Protein AF-Q9M7W7-F1 (afdb_monomer)

Mean predicted aligned error: 7.83 Å

pLDDT: mean 82.72, std 15.55, range [38.91, 97.94]

Nearest PDB structures (foldseek):
  4h9d-assembly1_A  TM=4.093E-01  e=1.462E-01  Geobacter metallireducens GS-15
  5vgb-assembly1_A  TM=4.487E-01  e=9.705E-01  Neisseria meningitidis
  7enh-assembly1_A  TM=4.502E-01  e=1.746E+00  Staphylococcus aureus
  8jg9-assembly1_D  TM=4.815E-01  e=2.758E+00  Staphylococcus aureus
  7eni-assembly1_A  TM=4.448E-01  e=5.654E+00  Staphylococcus aureus

Organism: Arabidopsis thaliana (NCBI:txid3702)

Secondary structure (DSSP, 8-state):
--GGGT--TGGGSEETTTTEEHHHHHHHH-TTTSS-TTSS-SS-------HHHHHHHHHHHHHS--S-TT---SS-GGGGHHHHHHHSB--TTSS--TTTEEE-TTSBEEETT--TTSTT-EEEEESS-GGGT---SGGGEEEEEHHHHHHHTTS-GGGS-GGGT--S-BHHHHHHHHHHHHHHSS--

Solvent-accessible surface area (backbone atoms only — not comparable to full-atom values): 10945 Å² total; per-residue (Å²): 120,49,71,82,71,75,46,55,77,78,28,64,46,65,36,79,85,46,14,32,31,53,44,58,58,50,60,39,64,40,55,89,85,37,90,60,64,61,40,87,26,95,68,70,74,93,74,82,79,50,77,73,48,51,52,54,47,50,58,55,50,63,74,59,54,76,75,36,91,78,53,69,74,89,46,72,70,72,81,45,44,74,60,47,58,70,70,41,47,57,73,70,90,76,80,64,58,64,90,44,39,31,26,27,62,54,47,22,38,32,34,76,85,43,53,88,87,42,60,30,10,62,38,82,38,50,59,42,23,46,26,53,67,22,39,75,38,76,70,14,45,41,58,34,42,42,63,19,45,64,62,43,58,75,44,54,61,92,76,50,60,58,71,51,45,48,66,43,41,37,58,69,59,50,53,48,54,56,56,56,52,73,74,69,64,91,77,125

Radius of gyration: 18.27 Å; Cα contacts (8 Å, |Δi|>4): 287; chains: 1; bounding box: 53×30×52 Å

Structure (mmCIF, N/CA/C/O backbone):
data_AF-Q9M7W7-F1
#
_entry.id   AF-Q9M7W7-F1
#
loop_
_atom_site.group_PDB
_atom_site.id
_atom_site.type_symbol
_atom_site.label_atom_id
_atom_site.label_alt_id
_atom_site.label_comp_id
_atom_site.label_asym_id
_atom_site.label_entity_id
_atom_site.label_seq_id
_atom_site.pdbx_PDB_ins_code
_atom_site.Cartn_x
_atom_site.Cartn_y
_atom_site.Cartn_z
_atom_site.occupancy
_atom_site.B_iso_or_equiv
_atom_site.auth_seq_id
_atom_site.auth_comp_id
_atom_site.auth_asym_id
_atom_site.auth_atom_id
_atom_site.pdbx_PDB_model_num
ATOM 1 N N . MET A 1 1 ? -24.989 3.115 14.469 1.00 60.44 1 MET A N 1
ATOM 2 C CA . MET A 1 1 ? -23.506 3.148 14.500 1.00 60.44 1 MET A CA 1
ATOM 3 C C . MET A 1 1 ? -22.898 1.840 14.003 1.00 60.44 1 MET A C 1
ATOM 5 O O . MET A 1 1 ? -22.450 1.833 12.877 1.00 60.44 1 MET A O 1
ATOM 9 N N . MET A 1 2 ? -22.901 0.732 14.757 1.00 61.84 2 MET A N 1
ATOM 10 C CA . MET A 1 2 ? -22.450 -0.589 14.255 1.00 61.84 2 MET A CA 1
ATOM 11 C C . MET A 1 2 ? -23.509 -1.313 13.407 1.00 61.84 2 MET A C 1
ATOM 13 O O . MET A 1 2 ? -23.202 -1.871 12.354 1.00 61.84 2 MET A O 1
ATOM 17 N N . GLY A 1 3 ? -24.770 -1.249 13.856 1.00 61.84 3 GLY A N 1
ATOM 18 C CA . GLY A 1 3 ? -25.895 -1.941 13.220 1.00 61.84 3 GLY A CA 1
ATOM 19 C C . GLY A 1 3 ? -26.205 -1.477 11.795 1.00 61.84 3 GLY A C 1
ATOM 20 O O . GLY A 1 3 ? -26.627 -2.293 10.986 1.00 61.84 3 GLY A O 1
ATOM 21 N N . ASP A 1 4 ? -25.918 -0.214 11.460 1.00 69.31 4 ASP A N 1
ATOM 22 C CA . ASP A 1 4 ? -26.159 0.342 10.117 1.00 69.31 4 ASP A CA 1
ATOM 23 C C . ASP A 1 4 ? -25.217 -0.249 9.054 1.00 69.31 4 ASP A C 1
ATOM 25 O O . ASP A 1 4 ? -25.549 -0.261 7.873 1.00 69.31 4 ASP A O 1
ATOM 29 N N . TYR A 1 5 ? -24.064 -0.777 9.481 1.00 70.88 5 TYR A N 1
ATOM 30 C CA . TYR A 1 5 ? -23.077 -1.438 8.622 1.00 70.88 5 TYR A CA 1
ATOM 31 C C . TYR A 1 5 ? -23.100 -2.971 8.769 1.00 70.88 5 TYR A C 1
ATOM 33 O O . TYR A 1 5 ? -22.231 -3.652 8.231 1.00 70.88 5 TYR A O 1
ATOM 41 N N . GLY A 1 6 ? -24.045 -3.530 9.540 1.00 80.81 6 GLY A N 1
ATOM 42 C CA . GLY A 1 6 ? -24.095 -4.970 9.825 1.00 80.81 6 GLY A CA 1
ATOM 43 C C . GLY A 1 6 ? -22.845 -5.508 10.539 1.00 80.81 6 GLY A C 1
ATOM 44 O O . GLY A 1 6 ? -22.507 -6.682 10.383 1.00 80.81 6 GLY A O 1
ATOM 45 N N . ILE A 1 7 ? -22.136 -4.649 11.280 1.00 83.50 7 ILE A N 1
ATOM 46 C CA . ILE A 1 7 ? -20.908 -4.988 12.011 1.00 83.50 7 ILE A CA 1
ATOM 47 C C . ILE A 1 7 ? -21.274 -5.328 13.455 1.00 83.50 7 ILE A C 1
ATOM 49 O O . ILE A 1 7 ? -22.001 -4.572 14.097 1.00 83.50 7 ILE A O 1
ATOM 53 N N . THR A 1 8 ? -20.766 -6.443 13.974 1.00 89.00 8 THR A N 1
ATOM 54 C CA . THR A 1 8 ? -20.951 -6.844 15.380 1.00 89.00 8 THR A CA 1
ATOM 55 C C . THR A 1 8 ? -19.703 -6.557 16.223 1.00 89.00 8 THR A C 1
ATOM 57 O O . THR A 1 8 ? -18.659 -6.166 15.696 1.00 89.00 8 THR A O 1
ATOM 60 N N . GLU A 1 9 ? -19.776 -6.741 17.544 1.00 87.75 9 GLU A N 1
ATOM 61 C CA . GLU A 1 9 ? -18.596 -6.599 18.413 1.00 87.75 9 GLU A CA 1
ATOM 62 C C . GLU A 1 9 ? -17.514 -7.637 18.081 1.00 87.75 9 GLU A C 1
ATOM 64 O O . GLU A 1 9 ? -16.323 -7.324 18.087 1.00 87.75 9 GLU A O 1
ATOM 69 N N . GLU A 1 10 ? -17.914 -8.851 17.694 1.00 88.94 10 GLU A N 1
ATOM 70 C CA . GLU A 1 10 ? -16.997 -9.909 17.264 1.00 88.94 10 GLU A CA 1
ATOM 71 C C . GLU A 1 10 ? -16.214 -9.527 16.000 1.00 88.94 10 GLU A C 1
ATOM 73 O O . GLU A 1 10 ? -15.087 -9.986 15.807 1.00 88.94 10 GLU A O 1
ATOM 78 N N . ASP A 1 11 ? -16.774 -8.672 15.141 1.00 88.94 11 ASP A N 1
ATOM 79 C CA . ASP A 1 11 ? -16.100 -8.199 13.931 1.00 88.94 11 ASP A CA 1
ATOM 80 C C . ASP A 1 11 ? -14.994 -7.170 14.213 1.00 88.94 11 ASP A C 1
ATOM 82 O O . ASP A 1 11 ? -14.133 -6.946 13.353 1.00 88.94 11 ASP A O 1
ATOM 86 N N . LEU A 1 12 ? -15.000 -6.538 15.3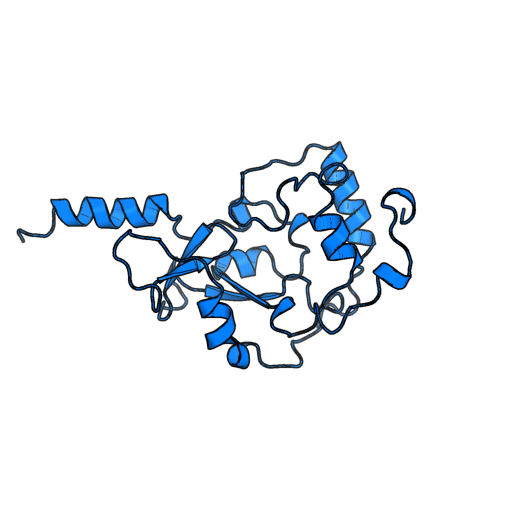93 1.00 88.75 12 LEU A N 1
ATOM 87 C CA . LEU A 1 12 ? -13.955 -5.599 15.813 1.00 88.75 12 LEU A CA 1
ATOM 88 C C . LEU A 1 12 ? -12.725 -6.286 16.411 1.00 88.75 12 LEU A C 1
ATOM 90 O O . LEU A 1 12 ? -11.682 -5.647 16.567 1.00 88.75 12 LEU A O 1
ATOM 94 N N . VAL A 1 13 ? -12.814 -7.578 16.725 1.00 90.31 13 VAL A N 1
ATOM 95 C CA . VAL A 1 13 ? -11.674 -8.345 17.227 1.00 90.31 13 VAL A CA 1
ATOM 96 C C . VAL A 1 13 ? -10.636 -8.500 16.114 1.00 90.31 13 VAL A C 1
ATOM 98 O O . VAL A 1 13 ? -10.960 -8.866 14.982 1.00 90.31 13 VAL A O 1
ATOM 101 N N . ILE A 1 14 ? -9.371 -8.217 16.437 1.00 88.81 14 ILE A N 1
ATOM 102 C CA . ILE A 1 14 ? -8.247 -8.390 15.509 1.00 88.81 14 ILE A CA 1
ATOM 103 C C . ILE A 1 14 ? -8.105 -9.873 15.179 1.00 88.81 14 ILE A C 1
ATOM 105 O O . ILE A 1 14 ? -7.863 -10.697 16.059 1.00 88.81 14 ILE A O 1
ATOM 109 N N . GLU A 1 15 ? -8.220 -10.212 13.899 1.00 89.00 15 GLU A N 1
ATOM 110 C CA . GLU A 1 15 ? -7.992 -11.572 13.435 1.00 89.00 15 GLU A CA 1
ATOM 111 C C . GLU A 1 15 ? -6.492 -11.790 13.229 1.00 89.00 15 GLU A C 1
ATOM 113 O O . GLU A 1 15 ? -5.892 -11.173 12.351 1.00 89.00 15 GLU A O 1
ATOM 118 N N . GLU A 1 16 ? -5.871 -12.677 14.011 1.00 86.19 16 GLU A N 1
ATOM 119 C CA . GLU A 1 16 ? -4.413 -12.889 13.986 1.00 86.19 16 GLU A CA 1
ATOM 120 C C . GLU A 1 16 ? -3.871 -13.224 12.587 1.00 86.19 16 GLU A C 1
ATOM 122 O O . GLU A 1 16 ? -2.806 -12.741 12.199 1.00 86.19 16 GLU A O 1
ATOM 127 N N . ALA A 1 17 ? -4.629 -13.997 11.802 1.00 84.81 17 ALA A N 1
ATOM 128 C CA . ALA A 1 17 ? -4.254 -14.385 10.445 1.00 84.81 17 ALA A CA 1
ATOM 129 C C . ALA A 1 17 ? -4.251 -13.206 9.456 1.00 84.81 17 ALA A C 1
ATOM 131 O O . ALA A 1 17 ? -3.455 -13.194 8.515 1.00 84.81 17 ALA A O 1
ATOM 132 N N . GLN A 1 18 ? -5.118 -12.209 9.653 1.00 83.94 18 GLN A N 1
ATOM 133 C CA . GLN A 1 18 ? -5.210 -11.017 8.800 1.00 83.94 18 GLN A CA 1
ATOM 134 C C . GLN A 1 18 ? -4.363 -9.858 9.340 1.00 83.94 18 GLN A C 1
ATOM 136 O O . GLN A 1 18 ? -3.884 -9.025 8.577 1.00 83.94 18 GLN A O 1
ATOM 141 N N . GLY A 1 19 ? -4.153 -9.823 10.656 1.00 86.50 19 GLY A N 1
ATOM 142 C CA . GLY A 1 19 ? -3.450 -8.763 11.370 1.00 86.50 19 GLY A CA 1
ATOM 143 C C . GLY A 1 19 ? -4.276 -7.500 11.602 1.00 86.50 19 GLY A C 1
ATOM 144 O O . GLY A 1 19 ? -3.720 -6.505 12.066 1.00 86.50 19 GLY A O 1
ATOM 145 N N . TYR A 1 20 ? -5.573 -7.534 11.290 1.00 90.56 20 TYR A N 1
ATOM 146 C CA . TYR A 1 20 ? -6.529 -6.444 11.474 1.00 90.56 20 TYR A CA 1
ATOM 147 C C . TYR A 1 20 ? -7.949 -6.981 11.739 1.00 90.56 20 TYR A C 1
ATOM 149 O O . TYR A 1 20 ? -8.189 -8.177 11.555 1.00 90.56 20 TYR A O 1
ATOM 157 N N . PRO A 1 21 ? -8.895 -6.141 12.202 1.00 90.69 21 PRO A N 1
ATOM 158 C CA . PRO A 1 21 ? -10.267 -6.574 12.471 1.00 90.69 21 PRO A CA 1
ATOM 159 C C . PRO A 1 21 ? -11.043 -6.994 11.216 1.00 90.69 21 PRO A C 1
ATOM 161 O O . PRO A 1 21 ? -10.921 -6.356 10.168 1.00 90.69 21 PRO A O 1
ATOM 164 N N . ARG A 1 22 ? -11.932 -7.988 11.337 1.00 88.25 22 ARG A N 1
ATOM 165 C CA . ARG A 1 22 ? -12.796 -8.474 10.235 1.00 88.25 22 ARG A CA 1
ATOM 166 C C . ARG A 1 22 ? -13.654 -7.371 9.626 1.00 88.25 22 ARG A C 1
ATOM 168 O O . ARG A 1 22 ? -13.868 -7.341 8.411 1.00 88.25 22 ARG A O 1
ATOM 175 N N . ALA A 1 23 ? -14.109 -6.445 10.467 1.00 87.62 23 ALA A N 1
ATOM 176 C CA . ALA A 1 23 ? -14.852 -5.264 10.059 1.00 87.62 23 ALA A CA 1
ATOM 177 C C . ALA A 1 23 ? -14.110 -4.453 8.985 1.00 87.62 23 ALA A C 1
ATOM 179 O O . ALA A 1 23 ? -14.744 -3.986 8.043 1.00 87.62 23 ALA A O 1
ATOM 180 N N . TYR A 1 24 ? -12.776 -4.339 9.068 1.00 86.06 24 TYR A N 1
ATOM 181 C CA . TYR A 1 24 ? -11.983 -3.576 8.100 1.00 86.06 24 TYR A CA 1
ATOM 182 C C . TYR A 1 24 ? -12.135 -4.142 6.682 1.00 86.06 24 TYR A C 1
ATOM 184 O O . TYR A 1 24 ? -12.396 -3.398 5.739 1.00 86.06 24 TYR A O 1
ATOM 192 N N . THR A 1 25 ? -12.076 -5.468 6.520 1.00 79.44 25 THR A N 1
ATOM 193 C CA . THR A 1 25 ? -12.326 -6.106 5.219 1.00 79.44 25 THR A CA 1
ATOM 194 C C . THR A 1 25 ? -13.756 -5.913 4.740 1.00 79.44 25 THR A C 1
ATOM 196 O O . THR A 1 25 ? -13.943 -5.670 3.551 1.00 79.44 25 THR A O 1
ATOM 199 N N . LYS A 1 26 ? -14.757 -6.025 5.625 1.00 80.81 26 LYS A N 1
ATOM 200 C CA . LYS A 1 26 ? -16.167 -5.809 5.255 1.00 80.81 26 LYS A CA 1
ATOM 201 C C . LYS A 1 26 ? -16.368 -4.397 4.705 1.00 80.81 26 LYS A C 1
ATOM 203 O O . LYS A 1 26 ? -16.864 -4.250 3.597 1.00 80.81 26 LYS A O 1
ATOM 208 N N . ILE A 1 27 ? -15.858 -3.390 5.410 1.00 78.62 27 ILE A N 1
ATOM 209 C CA . ILE A 1 27 ? -15.895 -1.978 5.000 1.00 78.62 27 ILE A CA 1
ATOM 210 C C . ILE A 1 27 ? -15.210 -1.768 3.649 1.00 78.62 27 ILE A C 1
ATOM 212 O O . ILE A 1 27 ? -15.731 -1.082 2.778 1.00 78.62 27 ILE A O 1
ATOM 216 N N . CYS A 1 28 ? -14.043 -2.379 3.452 1.00 73.50 28 CYS A N 1
ATOM 217 C CA . CYS A 1 28 ? -13.314 -2.265 2.196 1.00 73.50 28 CYS A CA 1
ATOM 218 C C . CYS A 1 28 ? -13.944 -3.052 1.032 1.00 73.50 28 CYS A C 1
ATOM 220 O O . CYS A 1 28 ? -13.559 -2.818 -0.110 1.00 73.50 28 CYS A O 1
ATOM 222 N N . ARG A 1 29 ? -14.850 -4.004 1.285 1.00 66.12 29 ARG A N 1
ATOM 223 C CA . ARG A 1 29 ? -15.506 -4.822 0.248 1.00 66.12 29 ARG A CA 1
ATOM 224 C C . ARG A 1 29 ? -16.939 -4.395 -0.052 1.00 66.12 29 ARG A C 1
ATOM 226 O O . ARG A 1 29 ? -17.430 -4.751 -1.116 1.00 66.12 29 ARG A O 1
ATOM 233 N N . ASP A 1 30 ? -17.613 -3.702 0.861 1.00 64.94 30 ASP A N 1
ATOM 234 C CA . ASP A 1 30 ? -19.023 -3.358 0.700 1.00 64.94 30 ASP A CA 1
ATOM 235 C C . ASP A 1 30 ? -19.202 -2.102 -0.168 1.00 64.94 30 ASP A C 1
ATOM 237 O O . ASP A 1 30 ? -19.028 -0.957 0.264 1.00 64.94 30 ASP A O 1
ATOM 241 N N . PHE A 1 31 ? -19.507 -2.359 -1.438 1.00 54.12 31 PHE A N 1
ATOM 242 C CA . PHE A 1 31 ? -19.515 -1.398 -2.538 1.00 54.12 31 PHE A CA 1
ATOM 243 C C . PHE A 1 31 ? -20.634 -0.350 -2.458 1.00 54.12 31 PHE A C 1
ATOM 245 O O . PHE A 1 31 ? -20.509 0.718 -3.065 1.00 54.12 31 PHE A O 1
ATOM 252 N N . ASP A 1 32 ? -21.703 -0.635 -1.711 1.00 58.25 32 ASP A N 1
ATOM 253 C CA . ASP A 1 32 ? -22.877 0.238 -1.608 1.00 58.25 32 ASP A CA 1
ATOM 254 C C . ASP A 1 32 ? -22.815 1.174 -0.387 1.00 58.25 32 ASP A C 1
ATOM 256 O O . ASP A 1 32 ? -23.383 2.272 -0.399 1.00 58.25 32 ASP A O 1
ATOM 260 N N . ALA A 1 33 ? -22.077 0.783 0.656 1.00 59.78 33 ALA A N 1
ATOM 261 C CA . ALA A 1 33 ? -21.956 1.553 1.893 1.00 59.78 33 ALA A CA 1
ATOM 262 C C . ALA A 1 33 ? -20.826 2.600 1.852 1.00 59.78 33 ALA A C 1
ATOM 264 O O . ALA A 1 33 ? -20.947 3.651 2.498 1.00 59.78 33 ALA A O 1
ATOM 265 N N . PHE A 1 34 ? -19.765 2.360 1.066 1.00 56.56 34 PHE A N 1
ATOM 266 C CA . PHE A 1 34 ? -18.535 3.157 1.100 1.00 56.56 34 PHE A CA 1
ATOM 267 C C . PHE A 1 34 ? -18.162 3.824 -0.232 1.00 56.56 34 PHE A C 1
ATOM 2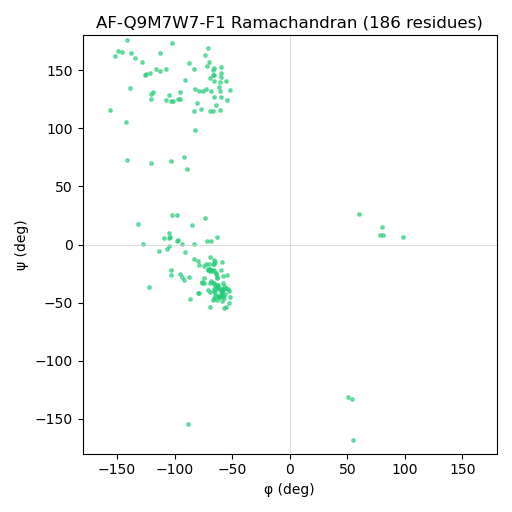69 O O . PHE A 1 34 ? -18.354 3.259 -1.307 1.00 56.56 34 PHE A O 1
ATOM 276 N N . PRO A 1 35 ? -17.538 5.016 -0.173 1.00 54.31 35 PRO A N 1
ATOM 277 C CA . PRO A 1 35 ? -17.087 5.739 -1.365 1.00 54.31 35 PRO A CA 1
ATOM 278 C C . PRO A 1 35 ? -15.951 5.022 -2.117 1.00 54.31 35 PRO A C 1
ATOM 280 O O . PRO A 1 35 ? -15.688 5.306 -3.285 1.00 54.31 35 PRO A O 1
ATOM 283 N N . TYR A 1 36 ? 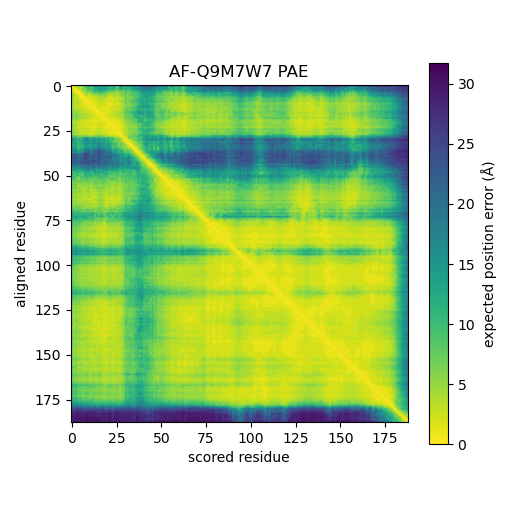-15.282 4.061 -1.475 1.00 51.19 36 TYR A N 1
ATOM 284 C CA . TYR A 1 36 ? -14.178 3.286 -2.044 1.00 51.19 36 TYR A CA 1
ATOM 285 C C . TYR A 1 36 ? -14.696 2.032 -2.749 1.00 51.19 36 TYR A C 1
ATOM 287 O O . TYR A 1 36 ? -14.398 0.905 -2.362 1.00 51.19 36 TYR A O 1
ATOM 295 N N . LYS A 1 37 ? -15.456 2.245 -3.828 1.00 47.06 37 LYS A N 1
ATOM 296 C CA . LYS A 1 37 ? -16.155 1.213 -4.616 1.00 47.06 37 LYS A CA 1
ATOM 297 C C . LYS A 1 37 ? -15.259 0.177 -5.317 1.00 47.06 37 LYS A C 1
ATOM 299 O O . LYS A 1 37 ? -15.756 -0.605 -6.109 1.00 47.06 37 LYS A O 1
ATOM 304 N N . ASN A 1 38 ? -13.951 0.172 -5.077 1.00 46.97 38 ASN A N 1
ATOM 305 C CA . ASN A 1 38 ? -13.001 -0.749 -5.711 1.00 46.97 38 ASN A CA 1
ATOM 306 C C . ASN A 1 38 ? -12.056 -1.422 -4.699 1.00 46.97 38 ASN A C 1
ATOM 308 O O . ASN A 1 38 ? -11.014 -1.945 -5.097 1.00 46.97 38 ASN A O 1
ATOM 312 N N . GLY A 1 39 ? -12.402 -1.403 -3.404 1.00 42.19 39 GLY A N 1
ATOM 313 C CA . GLY A 1 39 ? -11.545 -1.908 -2.328 1.00 42.19 39 GLY A CA 1
ATOM 314 C C . GLY A 1 39 ? -10.149 -1.275 -2.312 1.00 42.19 39 GLY A C 1
ATOM 315 O O . GLY A 1 39 ? -9.923 -0.271 -2.995 1.00 42.19 39 GLY A O 1
ATOM 316 N N . PRO A 1 40 ? -9.189 -1.818 -1.536 1.00 42.81 40 PRO A N 1
ATOM 317 C CA . PRO A 1 40 ? -7.795 -1.504 -1.775 1.00 42.81 40 PRO A CA 1
ATOM 318 C C . PRO A 1 40 ? -7.507 -1.977 -3.204 1.00 42.81 40 PRO A C 1
ATOM 320 O O . PRO A 1 40 ? -7.655 -3.166 -3.499 1.00 42.81 40 PRO A O 1
ATOM 323 N N . PRO A 1 41 ? -7.192 -1.068 -4.121 1.00 41.97 41 PRO A N 1
ATOM 324 C CA . PRO A 1 41 ? -7.287 -1.382 -5.526 1.00 41.97 41 PRO A CA 1
ATOM 325 C C . PRO A 1 41 ? -6.228 -2.392 -5.940 1.00 41.97 41 PRO A C 1
ATOM 327 O O . PRO A 1 41 ? -5.063 -2.273 -5.568 1.00 41.97 41 PRO A O 1
ATOM 330 N N . PHE A 1 42 ? -6.602 -3.295 -6.843 1.00 38.91 42 PHE A N 1
ATOM 331 C CA . PHE A 1 42 ? -5.619 -3.857 -7.768 1.00 38.91 42 PHE A CA 1
ATOM 332 C C . PHE A 1 42 ? -5.146 -2.792 -8.786 1.00 38.91 42 PHE A C 1
ATOM 334 O O . PHE A 1 42 ? -4.037 -2.892 -9.301 1.00 38.91 42 PHE A O 1
ATOM 341 N N . THR A 1 43 ? -5.949 -1.737 -9.006 1.00 40.53 43 THR A N 1
ATOM 342 C CA . THR A 1 43 ? -5.629 -0.493 -9.739 1.00 40.53 43 THR A CA 1
ATOM 343 C C . THR A 1 43 ? -6.553 0.651 -9.274 1.00 40.53 43 THR A C 1
ATOM 345 O O . THR A 1 43 ? -7.770 0.541 -9.423 1.00 40.53 43 THR A O 1
ATOM 348 N N . PHE A 1 44 ? -6.010 1.710 -8.649 1.00 47.34 44 PHE A N 1
ATOM 34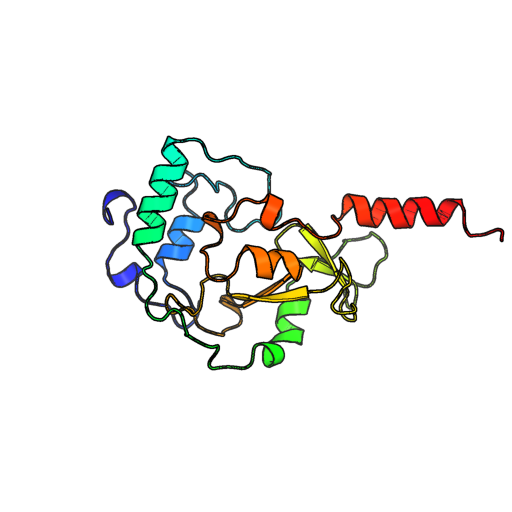9 C CA . PHE A 1 44 ? -6.792 2.796 -8.020 1.00 47.34 44 PHE A CA 1
ATOM 350 C C . PHE A 1 44 ? -7.442 3.695 -9.083 1.00 47.34 44 PHE A C 1
ATOM 352 O O . PHE A 1 44 ? -6.759 4.124 -10.010 1.00 47.34 44 PHE A O 1
ATOM 359 N N . MET A 1 45 ? -8.732 4.029 -8.930 1.00 44.59 45 MET A N 1
ATOM 360 C CA . MET A 1 45 ? -9.399 5.066 -9.733 1.00 44.59 45 MET A CA 1
ATOM 361 C C . MET A 1 45 ? -9.593 6.348 -8.910 1.00 44.59 45 MET A C 1
ATOM 363 O O . MET A 1 45 ? -10.141 6.268 -7.812 1.00 44.59 45 MET A O 1
ATOM 367 N N . PRO A 1 46 ? -9.180 7.524 -9.416 1.00 50.59 46 PRO A N 1
ATOM 368 C CA . PRO A 1 46 ? -9.232 8.782 -8.676 1.00 50.59 46 PRO A CA 1
ATOM 369 C C . PRO A 1 46 ? -10.667 9.144 -8.257 1.00 50.59 46 PRO A C 1
ATOM 371 O O . PRO A 1 46 ? -11.566 9.197 -9.094 1.00 50.59 46 PRO A O 1
ATOM 374 N N . TYR A 1 47 ? -10.874 9.411 -6.962 1.00 57.09 47 TYR A N 1
ATOM 375 C CA . TYR A 1 47 ? -12.184 9.727 -6.379 1.00 57.09 47 TYR A CA 1
ATOM 376 C C . TYR A 1 47 ? -12.090 10.863 -5.351 1.00 57.09 47 TYR A C 1
ATOM 378 O O . TYR A 1 47 ? -11.189 10.865 -4.509 1.00 57.09 47 TYR A O 1
ATOM 386 N N . ILE A 1 48 ? -13.009 11.832 -5.419 1.00 64.06 48 ILE A N 1
ATOM 387 C CA . ILE A 1 48 ? -13.154 12.918 -4.439 1.00 64.06 48 ILE A CA 1
ATOM 388 C C . ILE A 1 48 ? -14.414 12.638 -3.624 1.00 64.06 48 ILE A C 1
ATOM 390 O O . ILE A 1 48 ? -15.493 12.513 -4.197 1.00 64.06 48 ILE A O 1
ATOM 394 N N . LEU A 1 49 ? -14.269 12.581 -2.299 1.00 64.88 49 LEU A N 1
ATOM 395 C CA . LEU A 1 49 ? -15.386 12.362 -1.383 1.00 64.88 49 LEU A CA 1
ATOM 396 C C . LEU A 1 49 ? -16.369 13.537 -1.421 1.00 64.88 49 LEU A C 1
ATOM 398 O O . LEU A 1 49 ? -15.984 14.685 -1.185 1.00 64.88 49 LEU A O 1
ATOM 402 N N . GLN A 1 50 ? -17.647 13.245 -1.639 1.00 73.44 50 GLN A N 1
ATOM 403 C CA . GLN A 1 50 ? -18.729 14.198 -1.413 1.00 73.44 50 GLN A CA 1
ATOM 404 C C . GLN A 1 50 ? -18.983 14.385 0.093 1.00 73.44 50 GLN A C 1
ATOM 406 O O . GLN A 1 50 ? -18.581 13.572 0.927 1.00 73.44 50 GLN A O 1
ATOM 411 N N . GLN A 1 51 ? -19.681 15.460 0.474 1.00 70.88 51 GLN A N 1
ATOM 412 C CA . GLN A 1 51 ? -19.888 15.817 1.885 1.00 70.88 51 GLN A CA 1
ATOM 413 C C . GLN A 1 51 ? -20.538 14.684 2.704 1.00 70.88 51 GLN A C 1
ATOM 415 O O . GLN A 1 51 ? -20.067 14.380 3.801 1.00 70.88 51 GLN A O 1
ATOM 420 N N . ASN A 1 52 ? -21.546 14.003 2.155 1.00 72.44 52 ASN A N 1
ATOM 421 C CA . ASN A 1 52 ? -22.216 12.880 2.824 1.00 72.44 52 ASN A CA 1
ATOM 422 C C . ASN A 1 52 ? -21.289 11.670 3.026 1.00 72.44 52 ASN A C 1
ATOM 424 O O . ASN A 1 52 ? -21.376 10.974 4.032 1.00 72.44 52 ASN A O 1
ATOM 428 N N . GLU A 1 53 ? -20.361 11.442 2.104 1.00 73.12 53 GLU A N 1
ATOM 429 C CA . GLU A 1 53 ? -19.401 10.339 2.182 1.00 73.12 53 GLU A CA 1
ATOM 430 C C . GLU A 1 53 ? -18.290 10.643 3.183 1.00 73.12 53 GLU A C 1
ATOM 432 O O . GLU A 1 53 ? -17.831 9.755 3.896 1.00 73.12 53 GLU A O 1
ATOM 437 N N . SER A 1 54 ? -17.910 11.917 3.310 1.00 73.94 54 SER A N 1
ATOM 438 C CA . SER A 1 54 ? -16.962 12.358 4.334 1.00 73.94 54 SER A CA 1
ATOM 439 C C . SER A 1 54 ? -17.488 12.120 5.756 1.00 73.94 54 SER A C 1
ATOM 441 O O . SER A 1 54 ? -16.705 11.778 6.642 1.00 73.94 54 SER A O 1
ATOM 443 N N . LEU A 1 55 ? -18.804 12.254 5.970 1.00 77.31 55 LEU A N 1
ATOM 444 C CA . LEU A 1 55 ? -19.452 11.942 7.247 1.00 77.31 55 LEU A CA 1
ATOM 445 C C . LEU A 1 55 ? -19.388 10.441 7.537 1.00 77.31 55 LEU A C 1
ATOM 447 O O . LEU A 1 55 ? -18.918 10.064 8.607 1.00 77.31 55 LEU A O 1
ATOM 451 N N . ARG A 1 56 ? -19.727 9.592 6.558 1.00 78.19 56 ARG A N 1
ATOM 452 C CA . ARG A 1 56 ? -19.608 8.129 6.694 1.00 78.19 56 ARG A CA 1
ATOM 453 C C . ARG A 1 56 ? -18.179 7.689 7.001 1.00 78.19 56 ARG A C 1
ATOM 455 O O . ARG A 1 56 ? -17.953 6.905 7.916 1.00 78.19 56 ARG A O 1
ATOM 462 N N . CYS A 1 57 ? -17.186 8.245 6.306 1.00 78.62 57 CYS A N 1
ATOM 463 C CA . CYS A 1 57 ? -15.780 7.955 6.595 1.00 78.62 57 CYS A CA 1
ATOM 464 C C . CYS A 1 57 ? -15.396 8.305 8.043 1.00 78.62 57 CYS A C 1
ATOM 466 O O . CYS A 1 57 ? -14.641 7.562 8.665 1.00 78.62 57 CYS A O 1
ATOM 468 N N . ARG A 1 58 ? -15.923 9.408 8.598 1.00 81.06 58 ARG A N 1
ATOM 469 C CA . ARG A 1 58 ? -15.690 9.790 10.003 1.00 81.06 58 ARG A CA 1
ATOM 470 C C . ARG A 1 58 ? -16.366 8.842 10.988 1.00 81.06 58 ARG A C 1
ATOM 472 O O . ARG A 1 58 ? -15.756 8.512 11.998 1.00 81.06 58 ARG A O 1
ATOM 479 N N . GLU A 1 59 ? -17.591 8.410 10.712 1.00 83.31 59 GLU A N 1
ATOM 480 C CA . GLU A 1 59 ? -18.290 7.423 11.548 1.00 83.31 59 GLU A CA 1
ATOM 481 C C . GLU A 1 59 ? -17.501 6.116 11.624 1.00 83.31 59 GLU A C 1
ATOM 483 O O . GLU A 1 59 ? -17.337 5.542 12.697 1.00 83.31 59 GLU A O 1
ATOM 488 N N . VAL A 1 60 ? -16.938 5.683 10.499 1.00 82.25 60 VAL A N 1
ATOM 489 C CA . VAL A 1 60 ? -16.151 4.450 10.443 1.00 82.25 60 VAL A CA 1
ATOM 490 C C . VAL A 1 60 ? -14.761 4.602 11.045 1.00 82.25 60 VAL A C 1
ATOM 492 O O . VAL A 1 60 ? -14.260 3.671 11.670 1.00 82.25 60 VAL A O 1
ATOM 495 N N . ASP A 1 61 ? -14.151 5.784 10.955 1.00 86.62 61 ASP A N 1
ATOM 496 C CA . ASP A 1 61 ? -12.921 6.086 11.693 1.00 86.62 61 ASP A CA 1
ATOM 497 C C . ASP A 1 61 ? -13.107 5.901 13.211 1.00 86.62 61 ASP A C 1
ATOM 499 O O . ASP A 1 61 ? -12.224 5.363 13.882 1.00 86.62 61 ASP A O 1
ATOM 503 N N . GLN A 1 62 ? -14.281 6.270 13.743 1.00 88.12 62 GLN A N 1
ATOM 504 C CA . GLN A 1 62 ? -14.620 6.105 15.162 1.00 88.12 62 GLN A CA 1
ATOM 505 C C . GLN A 1 62 ? -14.777 4.639 15.587 1.00 88.12 62 GLN A C 1
ATOM 507 O O . GLN A 1 62 ? -14.616 4.340 16.769 1.00 88.12 62 GLN A O 1
ATOM 512 N N . MET A 1 63 ? -15.040 3.719 14.653 1.00 87.38 63 MET A N 1
ATOM 513 C CA . MET A 1 63 ? -15.144 2.285 14.952 1.00 87.38 63 MET A CA 1
ATOM 514 C C . MET A 1 63 ? -13.793 1.654 15.311 1.00 87.38 63 MET A C 1
ATOM 516 O O . MET A 1 63 ? -13.757 0.624 15.978 1.00 87.38 63 MET A O 1
ATOM 520 N N . PHE A 1 64 ? -12.682 2.271 14.895 1.00 88.88 64 PHE A N 1
ATOM 521 C CA . PHE A 1 64 ? -11.326 1.770 15.129 1.00 88.88 64 PHE A CA 1
ATOM 522 C C . PHE A 1 64 ? -10.504 2.791 15.921 1.00 88.88 64 PHE A C 1
ATOM 524 O O . PHE A 1 64 ? -9.604 3.418 15.354 1.00 88.88 64 PHE A O 1
ATOM 531 N N . PRO A 1 65 ? -10.794 3.011 17.212 1.00 89.19 65 PRO A N 1
ATOM 532 C CA . PRO A 1 65 ? -10.115 4.038 17.990 1.00 89.19 65 PRO A CA 1
ATOM 533 C C . PRO A 1 65 ? -8.601 3.798 18.057 1.00 89.19 65 PRO A C 1
ATOM 535 O O . PRO A 1 65 ? -8.111 2.671 17.983 1.00 89.19 65 PRO A O 1
ATOM 538 N N . VAL A 1 66 ? -7.843 4.883 18.217 1.00 92.38 66 VAL A N 1
ATOM 539 C CA . VAL A 1 66 ? -6.408 4.789 18.510 1.00 92.38 66 VAL A CA 1
ATOM 540 C C . VAL A 1 66 ? -6.248 4.246 19.927 1.00 92.38 66 VAL A C 1
ATOM 542 O O . VAL A 1 66 ? -6.643 4.901 20.888 1.00 92.38 66 VAL A O 1
ATOM 545 N N . ILE A 1 67 ? -5.668 3.052 20.037 1.00 91.31 67 ILE A N 1
ATOM 546 C CA . ILE A 1 67 ? -5.462 2.335 21.300 1.00 91.31 67 ILE A CA 1
ATOM 547 C C . ILE A 1 67 ? -4.140 2.776 21.934 1.00 91.31 67 ILE A C 1
ATOM 549 O O . ILE A 1 67 ? -4.091 3.101 23.117 1.00 91.31 67 ILE A O 1
ATOM 553 N N . ASP A 1 68 ? -3.071 2.830 21.135 1.00 91.50 68 ASP A N 1
ATOM 554 C CA . ASP A 1 68 ? -1.756 3.303 21.567 1.00 91.50 68 ASP A CA 1
ATOM 555 C C . ASP A 1 68 ? -1.073 4.105 20.443 1.00 91.50 68 ASP A C 1
ATOM 557 O O . ASP A 1 68 ? -0.538 3.528 19.495 1.00 91.50 68 ASP A O 1
ATOM 561 N N . PRO A 1 69 ? -1.008 5.445 20.531 1.00 88.25 69 PRO A N 1
ATOM 562 C CA . PRO A 1 69 ? -0.374 6.274 19.505 1.00 88.25 69 PRO A CA 1
ATOM 563 C C . PRO A 1 69 ? 1.143 6.058 19.394 1.00 88.25 69 PRO A C 1
ATOM 565 O O . PRO A 1 69 ? 1.758 6.528 18.437 1.00 88.25 69 PRO A O 1
ATOM 568 N N . LYS A 1 70 ? 1.772 5.393 20.369 1.00 88.25 70 LYS A N 1
ATOM 569 C CA . LYS A 1 70 ? 3.206 5.089 20.387 1.00 88.25 70 LYS A CA 1
ATOM 570 C C . LYS A 1 70 ? 3.500 3.628 20.054 1.00 88.25 70 LYS A C 1
ATOM 572 O O . LYS A 1 70 ? 4.673 3.245 20.127 1.00 88.25 70 LYS A O 1
ATOM 577 N N . ALA A 1 71 ? 2.487 2.849 19.667 1.00 88.56 71 ALA A N 1
ATOM 578 C CA . ALA A 1 71 ? 2.645 1.447 19.318 1.00 88.56 71 ALA A CA 1
ATOM 579 C C . ALA A 1 71 ? 3.752 1.275 18.274 1.00 88.56 71 ALA A C 1
ATOM 581 O O . ALA A 1 71 ? 3.815 1.985 17.266 1.00 88.56 71 ALA A O 1
ATOM 582 N N . ARG A 1 72 ? 4.643 0.314 18.520 1.00 83.38 72 ARG A N 1
ATOM 583 C CA . ARG A 1 72 ? 5.737 -0.025 17.608 1.00 83.38 72 ARG A CA 1
ATOM 584 C C . ARG A 1 72 ? 5.559 -1.445 17.084 1.00 83.38 72 ARG A C 1
ATOM 586 O O . ARG A 1 72 ? 5.026 -2.285 17.805 1.00 83.38 72 ARG A O 1
ATOM 593 N N . PRO A 1 73 ? 6.055 -1.740 15.870 1.00 82.38 73 PRO A N 1
ATOM 594 C CA . PRO A 1 73 ? 6.094 -3.104 15.362 1.00 82.38 73 PRO A CA 1
ATOM 595 C C . PRO A 1 73 ? 6.816 -4.029 16.345 1.00 82.38 73 PRO A C 1
ATOM 597 O O . PRO A 1 73 ? 7.967 -3.782 16.710 1.00 82.38 73 PRO A O 1
ATOM 600 N N . THR A 1 74 ? 6.143 -5.096 16.761 1.00 76.56 74 THR A N 1
ATOM 601 C CA . THR A 1 74 ? 6.704 -6.140 17.632 1.00 76.56 74 THR A CA 1
ATOM 602 C C . THR A 1 74 ? 7.665 -7.055 16.872 1.00 76.56 74 THR A C 1
ATOM 604 O O . THR A 1 74 ? 8.631 -7.570 17.430 1.00 76.56 74 THR A O 1
ATOM 607 N N . THR A 1 75 ? 7.442 -7.207 15.567 1.00 86.50 75 THR A N 1
ATOM 608 C CA . THR A 1 75 ? 8.279 -7.977 14.643 1.00 86.50 75 THR A CA 1
ATOM 609 C C . THR A 1 75 ? 8.962 -7.035 13.656 1.00 86.50 75 THR A C 1
ATOM 611 O O . THR A 1 75 ? 8.424 -5.991 13.299 1.00 86.50 75 THR A O 1
ATOM 614 N N . LYS A 1 76 ? 10.165 -7.380 13.182 1.00 91.38 76 LYS A N 1
ATOM 615 C CA . LYS A 1 76 ? 10.856 -6.590 12.152 1.00 91.38 76 LYS A CA 1
ATOM 616 C C . LYS A 1 76 ? 10.237 -6.882 10.776 1.00 91.38 76 LYS A C 1
ATOM 618 O O . LYS A 1 76 ? 10.427 -7.996 10.296 1.00 91.38 76 LYS A O 1
ATOM 623 N N . PRO A 1 77 ? 9.620 -5.909 10.072 1.00 92.62 77 PRO A N 1
ATOM 624 C CA . PRO A 1 77 ? 8.985 -6.156 8.768 1.00 92.62 77 PRO A CA 1
ATOM 625 C C . PRO A 1 77 ? 9.937 -6.723 7.705 1.00 92.62 77 PRO A C 1
ATOM 627 O O . PRO A 1 77 ? 9.521 -7.468 6.824 1.00 92.62 77 PRO A O 1
ATOM 630 N N . LYS A 1 78 ? 11.241 -6.424 7.827 1.00 94.94 78 LYS A N 1
ATOM 631 C CA . LYS A 1 78 ? 12.296 -6.896 6.915 1.00 94.94 78 LYS A CA 1
ATOM 632 C C . LYS A 1 78 ? 12.334 -8.416 6.734 1.00 94.94 78 LYS A C 1
ATOM 634 O O . LYS A 1 78 ? 12.773 -8.858 5.678 1.00 94.94 78 LYS A O 1
ATOM 639 N N . ILE A 1 79 ? 11.872 -9.206 7.708 1.00 95.56 79 ILE A N 1
ATOM 640 C CA . ILE A 1 79 ? 11.836 -10.672 7.569 1.00 95.56 79 ILE A CA 1
ATOM 641 C C . ILE A 1 79 ? 10.894 -11.127 6.444 1.00 95.56 79 ILE A C 1
ATOM 643 O O . ILE A 1 79 ? 11.094 -12.192 5.872 1.00 95.56 79 ILE A O 1
ATOM 647 N N . PHE A 1 80 ? 9.903 -10.303 6.093 1.00 95.50 80 PHE A N 1
ATOM 648 C CA . PHE A 1 80 ? 8.916 -10.591 5.054 1.00 95.50 80 PHE A CA 1
ATOM 649 C C . PHE A 1 80 ? 9.265 -9.967 3.697 1.00 95.50 80 PHE A C 1
ATOM 651 O O . PHE A 1 80 ? 8.479 -10.081 2.763 1.00 95.50 80 PHE A O 1
ATOM 658 N N . LEU A 1 81 ? 10.429 -9.318 3.555 1.00 96.50 81 LEU A N 1
ATOM 659 C CA . LEU A 1 81 ? 10.795 -8.566 2.348 1.00 96.50 81 LEU A CA 1
ATOM 660 C C . LEU A 1 81 ? 10.661 -9.395 1.065 1.00 96.50 81 LEU A C 1
ATOM 662 O O . LEU A 1 81 ? 10.025 -8.954 0.114 1.00 96.50 81 LEU A O 1
ATOM 666 N N . SER A 1 82 ? 11.237 -10.598 1.038 1.00 96.31 82 SER A N 1
ATOM 667 C CA . SER A 1 82 ? 11.226 -11.447 -0.159 1.00 96.31 82 SER A CA 1
ATOM 668 C C . SER A 1 82 ? 9.812 -11.865 -0.570 1.00 96.31 82 SER A C 1
ATOM 670 O O . SER A 1 82 ? 9.518 -11.936 -1.763 1.00 96.31 82 SER A O 1
ATOM 672 N N . LEU A 1 83 ? 8.937 -12.116 0.407 1.00 95.88 83 LEU A N 1
ATOM 673 C CA . LEU A 1 83 ? 7.534 -12.454 0.190 1.00 95.88 83 LEU A CA 1
ATOM 674 C C . LEU A 1 83 ? 6.758 -11.242 -0.336 1.00 95.88 83 LEU A C 1
ATOM 676 O O . LEU A 1 83 ? 6.147 -11.324 -1.398 1.00 95.88 83 LEU A O 1
ATOM 680 N N . LEU A 1 84 ? 6.834 -10.114 0.375 1.00 95.94 84 LEU A N 1
ATOM 681 C CA . LEU A 1 84 ? 6.097 -8.891 0.049 1.00 95.94 84 LEU A CA 1
ATOM 682 C C . LEU A 1 84 ? 6.521 -8.317 -1.305 1.00 95.94 84 LEU A C 1
ATOM 684 O O . LEU A 1 84 ? 5.677 -7.883 -2.081 1.00 95.94 84 LEU A O 1
ATOM 688 N N . TRP A 1 85 ? 7.815 -8.372 -1.633 1.00 97.25 85 TRP A N 1
ATOM 689 C CA . TRP A 1 85 ? 8.307 -7.946 -2.941 1.00 97.25 85 TRP A CA 1
ATOM 690 C C . TRP A 1 85 ? 7.703 -8.785 -4.068 1.00 97.25 85 TRP A C 1
ATOM 692 O O . TRP A 1 85 ? 7.214 -8.238 -5.050 1.00 97.25 85 TRP A O 1
ATOM 702 N N . LYS A 1 86 ? 7.660 -10.114 -3.910 1.00 95.31 86 LYS A N 1
ATOM 703 C CA . LYS A 1 86 ? 7.073 -11.023 -4.908 1.00 95.31 86 LYS A CA 1
ATOM 704 C C . LYS A 1 86 ? 5.569 -10.821 -5.110 1.00 95.31 86 LYS A C 1
ATOM 706 O O . LYS A 1 86 ? 5.086 -11.144 -6.193 1.00 95.31 86 LYS A O 1
ATOM 711 N N . GLN A 1 87 ? 4.861 -10.301 -4.108 1.00 92.94 87 GLN A N 1
ATOM 712 C CA . GLN A 1 87 ? 3.426 -10.006 -4.175 1.00 92.94 87 GLN A CA 1
ATOM 713 C C . GLN A 1 87 ? 3.098 -8.702 -4.914 1.00 92.94 87 GLN A C 1
ATOM 715 O O . GLN A 1 87 ? 1.956 -8.524 -5.326 1.00 92.94 87 GLN A O 1
ATOM 720 N N . LEU A 1 88 ? 4.067 -7.798 -5.096 1.00 94.38 88 LEU A N 1
ATOM 721 C CA . LEU A 1 88 ? 3.847 -6.570 -5.861 1.00 94.38 88 LEU A CA 1
ATOM 722 C C . LEU A 1 88 ? 3.603 -6.869 -7.344 1.00 94.38 88 LEU A C 1
ATOM 724 O O . LEU A 1 88 ? 4.184 -7.803 -7.904 1.00 94.38 88 LEU A O 1
ATOM 728 N N . ASN A 1 89 ? 2.822 -6.012 -7.997 1.00 91.94 89 ASN A N 1
ATOM 729 C CA . ASN A 1 89 ? 2.575 -6.099 -9.431 1.00 91.94 89 ASN A CA 1
ATOM 730 C C . ASN A 1 89 ? 3.866 -5.826 -10.225 1.00 91.94 89 ASN A C 1
ATOM 732 O O . ASN A 1 89 ? 4.755 -5.105 -9.772 1.00 91.94 89 ASN A O 1
ATOM 736 N N . HIS A 1 90 ? 3.984 -6.396 -11.422 1.00 92.12 90 HIS A N 1
ATOM 737 C CA . HIS A 1 90 ? 5.090 -6.124 -12.346 1.00 92.12 90 HIS A CA 1
ATOM 738 C C . HIS A 1 90 ? 4.587 -5.384 -13.589 1.00 92.12 90 HIS A C 1
ATOM 740 O O . HIS A 1 90 ? 3.394 -5.376 -13.884 1.00 92.12 90 HIS A O 1
ATOM 746 N N . LEU A 1 91 ? 5.502 -4.796 -14.360 1.00 87.81 91 LEU A N 1
ATOM 747 C CA . LEU A 1 91 ? 5.201 -4.028 -15.580 1.00 87.81 91 LEU A CA 1
ATOM 748 C C . LEU A 1 91 ? 4.791 -4.904 -16.789 1.00 87.81 91 LEU A C 1
ATOM 750 O O . LEU A 1 91 ? 4.924 -4.490 -17.938 1.00 87.81 91 LEU A O 1
ATOM 754 N N . GLY A 1 92 ? 4.303 -6.127 -16.554 1.00 84.06 92 GLY A N 1
ATOM 755 C CA . GLY A 1 92 ? 3.925 -7.064 -17.617 1.00 84.06 92 GLY A CA 1
ATOM 756 C C . GLY A 1 92 ? 5.053 -7.316 -18.625 1.00 84.06 92 GLY A C 1
ATOM 757 O O . GLY A 1 92 ? 6.200 -7.535 -18.245 1.00 84.06 92 GLY A O 1
ATOM 758 N N . ASN A 1 93 ? 4.715 -7.245 -19.914 1.00 81.25 93 ASN A N 1
ATOM 759 C CA . ASN A 1 93 ? 5.624 -7.501 -21.037 1.00 81.25 93 ASN A CA 1
ATOM 760 C C . ASN A 1 93 ? 6.470 -6.280 -21.449 1.00 81.25 93 ASN A C 1
ATOM 762 O O . ASN A 1 93 ? 7.031 -6.269 -22.540 1.00 81.25 93 ASN A O 1
ATOM 766 N N . ALA A 1 94 ? 6.581 -5.247 -20.608 1.00 84.38 94 ALA A N 1
ATOM 767 C CA . ALA A 1 94 ? 7.343 -4.034 -20.925 1.00 84.38 94 ALA A CA 1
ATOM 768 C C . ALA A 1 94 ? 8.879 -4.224 -20.927 1.00 84.38 94 ALA A C 1
ATOM 770 O O . ALA A 1 94 ? 9.609 -3.256 -21.109 1.00 84.38 94 ALA A O 1
ATOM 771 N N . GLY A 1 95 ? 9.380 -5.447 -20.714 1.00 83.06 95 GLY A N 1
ATOM 772 C CA . GLY A 1 95 ? 10.808 -5.780 -20.812 1.00 83.06 95 GLY A CA 1
ATOM 773 C C . GLY A 1 95 ? 11.655 -5.434 -19.582 1.00 83.06 95 GLY A C 1
ATOM 774 O O . GLY A 1 95 ? 12.875 -5.557 -19.638 1.00 83.06 95 GLY A O 1
ATOM 775 N N . PHE A 1 96 ? 11.035 -5.023 -18.472 1.00 89.75 96 PHE A N 1
ATOM 776 C CA . PHE A 1 96 ? 11.730 -4.755 -17.209 1.00 89.75 96 PHE A CA 1
ATOM 777 C C . PHE A 1 96 ? 11.780 -6.001 -16.323 1.00 89.75 96 PHE A C 1
ATOM 779 O O . PHE A 1 96 ? 10.797 -6.735 -16.232 1.00 89.75 96 PHE A O 1
ATOM 786 N N . ASP A 1 97 ? 12.906 -6.211 -15.635 1.00 92.38 97 ASP A N 1
ATOM 787 C CA . ASP A 1 97 ? 13.086 -7.348 -14.729 1.00 92.38 97 ASP A CA 1
ATOM 788 C C . ASP A 1 97 ? 12.149 -7.240 -13.503 1.00 92.38 97 ASP A C 1
ATOM 790 O O . ASP A 1 97 ? 12.330 -6.344 -12.664 1.00 92.38 97 ASP A O 1
ATOM 794 N N . PRO A 1 98 ? 11.175 -8.160 -13.340 1.00 92.62 98 PRO A N 1
ATOM 795 C CA . PRO A 1 98 ? 10.262 -8.157 -12.203 1.00 92.62 98 PRO A CA 1
ATOM 796 C C . PRO A 1 98 ? 10.952 -8.515 -10.880 1.00 92.62 98 PRO A C 1
ATOM 798 O O . PRO A 1 98 ? 10.345 -8.37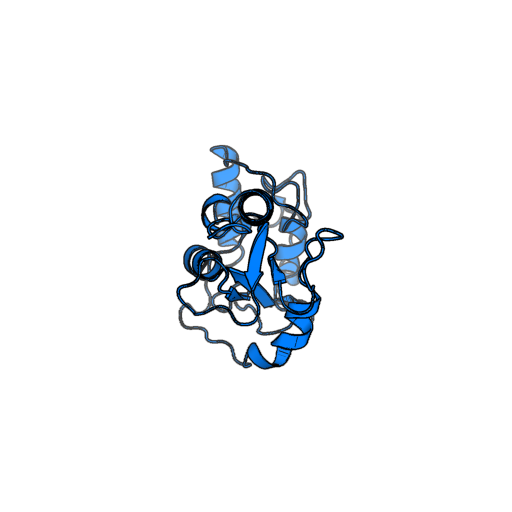8 -9.819 1.00 92.62 98 PRO A O 1
ATOM 801 N N . ALA A 1 99 ? 12.194 -8.999 -10.873 1.00 94.56 99 ALA A N 1
ATOM 802 C CA . ALA A 1 99 ? 12.962 -9.141 -9.638 1.00 94.56 99 ALA A CA 1
ATOM 803 C C . ALA A 1 99 ? 13.387 -7.780 -9.071 1.00 94.56 99 ALA A C 1
ATOM 805 O O . ALA A 1 99 ? 13.611 -7.672 -7.866 1.00 94.56 99 ALA A O 1
ATOM 806 N N . VAL A 1 100 ? 13.438 -6.738 -9.903 1.00 95.38 100 VAL A N 1
ATOM 807 C CA . VAL A 1 100 ? 14.125 -5.487 -9.579 1.00 95.38 100 VAL A CA 1
ATOM 808 C C . VAL A 1 100 ? 13.206 -4.266 -9.650 1.00 95.38 100 VAL A C 1
ATOM 810 O O . VAL A 1 100 ? 13.331 -3.369 -8.815 1.00 95.38 100 VAL A O 1
ATOM 813 N N . ILE A 1 101 ? 12.266 -4.226 -10.596 1.00 96.31 101 ILE A N 1
ATOM 814 C CA . ILE A 1 101 ? 11.297 -3.132 -10.751 1.00 96.31 101 ILE A CA 1
ATOM 815 C C . ILE A 1 101 ? 9.887 -3.691 -10.625 1.00 96.31 101 ILE A C 1
ATOM 817 O O . ILE A 1 101 ? 9.520 -4.658 -11.293 1.00 96.31 101 ILE A O 1
ATOM 821 N N . ARG A 1 102 ? 9.087 -3.061 -9.767 1.00 96.94 102 ARG A N 1
ATOM 822 C CA . ARG A 1 102 ? 7.706 -3.458 -9.485 1.00 96.94 102 ARG A CA 1
ATOM 823 C C . ARG A 1 102 ? 6.801 -2.249 -9.312 1.00 96.94 102 ARG A C 1
ATOM 825 O O . ARG A 1 102 ? 7.251 -1.110 -9.372 1.00 96.94 102 ARG A O 1
ATOM 832 N N . ILE A 1 103 ? 5.516 -2.510 -9.134 1.00 95.31 103 ILE A N 1
ATOM 833 C CA . ILE A 1 103 ? 4.467 -1.515 -8.968 1.00 95.31 103 ILE A CA 1
ATOM 834 C C . ILE A 1 103 ? 3.821 -1.762 -7.606 1.00 95.31 103 ILE A C 1
ATOM 836 O O . ILE A 1 103 ? 3.391 -2.883 -7.310 1.00 95.31 103 ILE A O 1
ATOM 840 N N . ASP A 1 104 ? 3.780 -0.728 -6.773 1.00 94.75 104 ASP A N 1
ATOM 841 C CA . ASP A 1 104 ? 3.080 -0.787 -5.494 1.00 94.75 104 ASP A CA 1
ATOM 842 C C . ASP A 1 104 ? 1.544 -0.803 -5.680 1.00 94.75 104 ASP A C 1
ATOM 844 O O . ASP A 1 104 ? 1.047 -0.553 -6.784 1.00 94.75 104 ASP A O 1
ATOM 848 N N . PRO A 1 105 ? 0.751 -1.084 -4.628 1.00 90.25 105 PRO A N 1
ATOM 849 C CA . PRO A 1 105 ? -0.714 -1.103 -4.727 1.00 90.25 105 PRO A CA 1
ATOM 850 C C . PRO A 1 105 ? -1.358 0.220 -5.183 1.00 90.25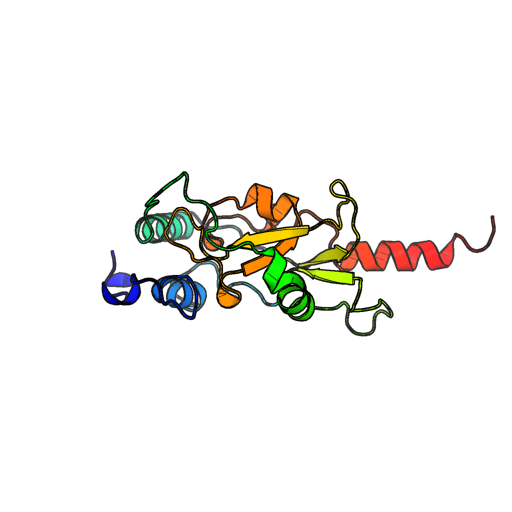 105 PRO A C 1
ATOM 852 O O . PRO A 1 105 ? -2.525 0.242 -5.565 1.00 90.25 105 PRO A O 1
ATOM 855 N N . TYR A 1 106 ? -0.616 1.329 -5.155 1.00 89.00 106 TYR A N 1
ATOM 856 C CA . TYR A 1 106 ? -1.086 2.655 -5.554 1.00 89.00 106 TYR A CA 1
ATOM 857 C C . TYR A 1 106 ? -0.690 3.037 -6.978 1.00 89.00 106 TYR A C 1
ATOM 859 O O . TYR A 1 106 ? -0.992 4.141 -7.432 1.00 89.00 106 TYR A O 1
ATOM 867 N N . GLY A 1 107 ? -0.037 2.133 -7.708 1.00 90.06 107 GLY A N 1
ATOM 868 C CA . GLY A 1 107 ? 0.406 2.389 -9.072 1.00 90.06 107 GLY A CA 1
ATOM 869 C C . GLY A 1 107 ? 1.697 3.206 -9.155 1.00 90.06 107 GLY A C 1
ATOM 870 O O . GLY A 1 107 ? 2.003 3.726 -10.232 1.00 90.06 107 GLY A O 1
ATOM 871 N N . ASN A 1 108 ? 2.448 3.336 -8.057 1.00 94.44 108 ASN A N 1
ATOM 872 C CA . ASN A 1 108 ? 3.796 3.894 -8.085 1.00 94.44 108 ASN A CA 1
ATOM 873 C C . ASN A 1 108 ? 4.788 2.807 -8.502 1.00 94.44 108 ASN A C 1
ATOM 875 O O . ASN A 1 108 ? 4.787 1.700 -7.959 1.00 94.44 108 ASN A O 1
ATOM 879 N N . VAL A 1 109 ? 5.683 3.136 -9.426 1.00 95.94 109 VAL A N 1
ATOM 880 C CA . VAL A 1 109 ? 6.813 2.275 -9.769 1.00 95.94 109 VAL A CA 1
ATOM 881 C C . VAL A 1 109 ? 7.860 2.362 -8.660 1.00 95.94 109 VAL A C 1
ATOM 883 O O . VAL A 1 109 ? 8.237 3.451 -8.227 1.00 95.94 109 VAL A O 1
ATOM 886 N N . VAL A 1 110 ? 8.341 1.206 -8.211 1.00 97.69 110 VAL A N 1
ATOM 887 C CA . VAL A 1 110 ? 9.356 1.061 -7.166 1.00 97.69 110 VAL A CA 1
ATOM 888 C C . VAL A 1 110 ? 10.527 0.220 -7.663 1.00 97.69 110 VAL A C 1
ATOM 890 O O . VAL A 1 110 ? 10.359 -0.718 -8.445 1.00 97.69 110 VAL A O 1
ATOM 893 N N . TYR A 1 111 ? 11.727 0.550 -7.192 1.00 97.44 111 TYR A N 1
ATOM 894 C CA . TYR A 1 111 ? 12.972 -0.134 -7.547 1.00 97.44 111 TYR A CA 1
ATOM 895 C C . TYR A 1 111 ? 13.609 -0.753 -6.299 1.00 97.44 111 TYR A C 1
ATOM 897 O O . TYR A 1 111 ? 13.742 -0.098 -5.264 1.00 97.44 111 TYR A O 1
ATOM 905 N N . PHE A 1 112 ? 13.996 -2.027 -6.383 1.00 97.50 112 PHE A N 1
ATOM 906 C CA . PHE A 1 112 ? 14.427 -2.816 -5.226 1.00 97.50 112 PHE A CA 1
ATOM 907 C C . PHE A 1 112 ? 15.626 -2.191 -4.501 1.00 97.50 112 PHE A C 1
ATOM 909 O O . PHE A 1 112 ? 15.637 -2.132 -3.273 1.00 97.50 112 PHE A O 1
ATOM 916 N N . HIS A 1 113 ? 16.590 -1.662 -5.259 1.00 97.06 113 HIS A N 1
ATOM 917 C CA . HIS A 1 113 ? 17.814 -1.041 -4.743 1.00 97.06 113 HIS A CA 1
ATOM 918 C C . HIS A 1 113 ? 17.777 0.495 -4.775 1.00 97.06 113 HIS A C 1
ATOM 920 O O . HIS A 1 113 ? 18.820 1.131 -4.885 1.00 97.06 113 HIS A O 1
ATOM 926 N N . ALA A 1 114 ? 16.591 1.105 -4.747 1.00 96.69 114 ALA A N 1
ATOM 927 C CA . ALA A 1 114 ? 16.469 2.556 -4.802 1.00 96.69 114 ALA A CA 1
ATOM 928 C C . ALA A 1 114 ? 17.142 3.244 -3.610 1.00 96.69 114 ALA A C 1
ATOM 930 O O . ALA A 1 114 ? 16.930 2.863 -2.456 1.00 96.69 114 ALA A O 1
ATOM 931 N N . ASP A 1 115 ? 17.882 4.316 -3.895 1.00 95.88 115 ASP A N 1
ATOM 932 C CA . ASP A 1 115 ? 18.345 5.251 -2.873 1.00 95.88 115 ASP A CA 1
ATOM 933 C C . ASP A 1 115 ? 17.159 5.864 -2.134 1.00 95.88 115 ASP A C 1
ATOM 935 O O . ASP A 1 115 ? 16.143 6.182 -2.744 1.00 95.88 115 ASP A O 1
ATOM 939 N N . SER A 1 116 ? 17.291 6.106 -0.831 1.00 91.88 116 SER A N 1
ATOM 940 C CA . SER A 1 116 ? 16.181 6.544 0.033 1.00 91.88 116 SER A CA 1
ATOM 941 C C . SER A 1 116 ? 15.512 7.864 -0.377 1.00 91.88 116 SER A C 1
ATOM 943 O O . SER A 1 116 ? 14.366 8.099 -0.003 1.00 91.88 116 SER A O 1
ATOM 945 N N . ALA A 1 117 ? 16.205 8.714 -1.139 1.00 91.69 117 ALA A N 1
ATOM 946 C CA . ALA A 1 117 ? 15.675 9.969 -1.675 1.00 91.69 117 ALA A CA 1
ATOM 947 C C . ALA A 1 117 ? 15.039 9.824 -3.073 1.00 91.69 117 ALA A C 1
ATOM 949 O O . ALA A 1 117 ? 14.465 10.781 -3.590 1.00 91.69 117 ALA A O 1
ATOM 950 N N . SER A 1 118 ? 15.146 8.650 -3.698 1.00 95.62 118 SER A N 1
ATOM 951 C CA . SER A 1 118 ? 14.640 8.388 -5.043 1.00 95.62 118 SER A CA 1
ATOM 95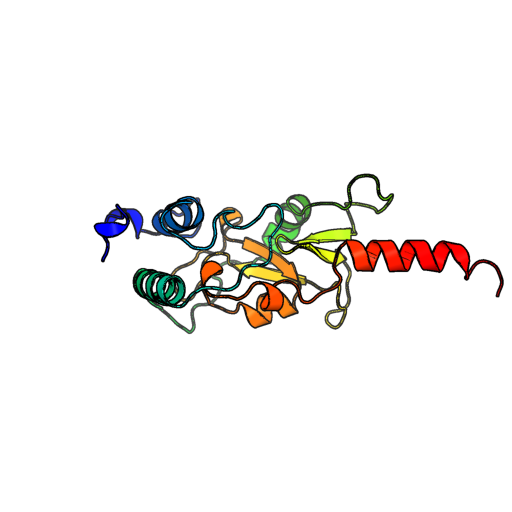2 C C . SER A 1 118 ? 13.109 8.439 -5.086 1.00 95.62 118 SER A C 1
ATOM 954 O O . SER A 1 118 ? 12.445 7.969 -4.155 1.00 95.62 118 SER A O 1
ATOM 956 N N . PRO A 1 119 ? 12.505 8.911 -6.190 1.00 95.25 119 PRO A N 1
ATOM 957 C CA . PRO A 1 119 ? 11.065 8.779 -6.390 1.00 95.25 119 PRO A CA 1
ATOM 958 C C . PRO A 1 119 ? 10.615 7.311 -6.537 1.00 95.25 119 PRO A C 1
ATOM 960 O O . PRO A 1 119 ? 9.428 7.035 -6.377 1.00 95.25 119 PRO A O 1
ATOM 963 N N . LEU A 1 120 ? 11.548 6.376 -6.783 1.00 96.88 120 LEU A N 1
ATOM 964 C CA . LEU A 1 120 ? 11.315 4.925 -6.844 1.00 96.88 120 LEU A CA 1
ATOM 965 C C . LEU A 1 120 ? 11.578 4.206 -5.507 1.00 96.88 120 LEU A C 1
ATOM 967 O O . LEU A 1 120 ? 11.478 2.977 -5.440 1.00 96.88 120 LEU A O 1
ATOM 971 N N . ALA A 1 121 ? 11.966 4.936 -4.455 1.00 97.94 121 ALA A N 1
ATOM 972 C CA . ALA A 1 121 ? 12.177 4.341 -3.143 1.00 97.94 121 ALA A CA 1
ATOM 973 C C . ALA A 1 121 ? 10.866 3.950 -2.470 1.00 97.94 121 ALA A C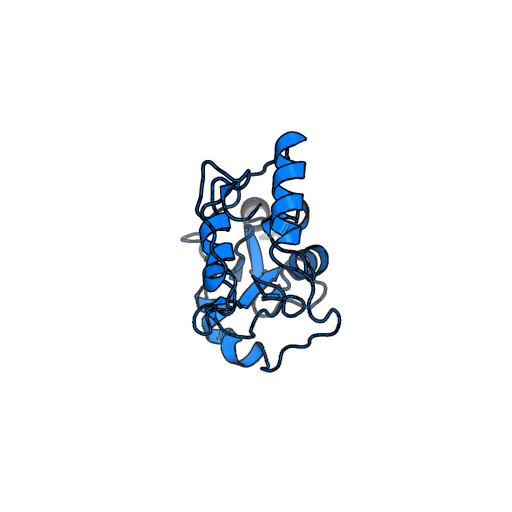 1
ATOM 975 O O . ALA A 1 121 ? 9.795 4.515 -2.702 1.00 97.94 121 ALA A O 1
ATOM 976 N N . TRP A 1 122 ? 10.974 2.967 -1.591 1.00 97.94 122 TRP A N 1
ATOM 977 C CA . TRP A 1 122 ? 9.837 2.321 -0.967 1.00 97.94 122 TRP A CA 1
ATOM 978 C C . TRP A 1 122 ? 10.090 2.083 0.520 1.00 97.94 122 TRP A C 1
ATOM 980 O O . TRP A 1 122 ? 11.210 2.184 1.022 1.00 97.94 122 TRP A O 1
ATOM 990 N N . SER A 1 123 ? 9.016 1.800 1.248 1.00 96.81 123 SER A N 1
ATOM 991 C CA . SER A 1 123 ? 9.038 1.475 2.668 1.00 96.81 123 SER A CA 1
ATOM 992 C C . SER A 1 123 ? 7.959 0.446 2.998 1.00 96.81 123 SER A C 1
ATOM 994 O O . SER A 1 123 ? 7.056 0.195 2.199 1.00 96.81 123 SER A O 1
ATOM 996 N N . PHE A 1 124 ? 8.060 -0.145 4.187 1.00 96.00 124 PHE A N 1
ATOM 997 C CA . PHE A 1 124 ? 7.001 -0.993 4.721 1.00 96.00 124 PHE A CA 1
ATOM 998 C C . PHE A 1 124 ? 5.888 -0.121 5.297 1.00 96.00 124 PHE A C 1
ATOM 1000 O O . PHE A 1 124 ? 6.146 0.797 6.083 1.00 96.00 124 PHE A O 1
ATOM 1007 N N . ASP A 1 125 ? 4.658 -0.444 4.931 1.00 94.50 125 ASP A N 1
ATOM 1008 C CA . ASP A 1 125 ? 3.451 0.148 5.487 1.00 94.50 125 ASP A CA 1
ATOM 1009 C C . ASP A 1 125 ? 2.538 -0.951 6.027 1.00 94.50 125 ASP A C 1
ATOM 1011 O O . ASP A 1 125 ? 2.493 -2.061 5.488 1.00 94.50 125 ASP A O 1
ATOM 1015 N N . HIS A 1 126 ? 1.826 -0.624 7.102 1.00 92.56 126 HIS A N 1
ATOM 1016 C CA . HIS A 1 126 ? 0.793 -1.479 7.666 1.00 92.56 126 HIS A CA 1
ATOM 1017 C C . HIS A 1 126 ? -0.558 -1.058 7.111 1.00 92.56 126 HIS A C 1
ATOM 1019 O O . HIS A 1 126 ? -0.934 0.106 7.255 1.00 92.56 126 HIS A O 1
ATOM 1025 N N . TRP A 1 127 ? -1.301 -1.991 6.519 1.00 88.94 127 TRP A N 1
ATOM 1026 C CA . TRP A 1 127 ? -2.634 -1.723 5.977 1.00 88.94 127 TRP A CA 1
ATOM 1027 C C . TRP A 1 127 ? -3.538 -1.124 7.054 1.00 88.94 127 TRP A C 1
ATOM 1029 O O . TRP A 1 127 ? -4.044 -0.008 6.913 1.00 88.94 127 TRP A O 1
ATOM 1039 N N . PHE A 1 128 ? -3.621 -1.831 8.177 1.00 91.44 128 PHE A N 1
ATOM 1040 C CA . PHE A 1 128 ? -4.229 -1.390 9.415 1.00 91.44 128 PHE A CA 1
ATOM 1041 C C . PHE A 1 128 ? -3.139 -0.953 10.413 1.00 91.44 128 PHE A C 1
ATOM 1043 O O . PHE A 1 128 ? -2.238 -1.743 10.726 1.00 91.44 128 PHE A O 1
ATOM 1050 N N . PRO A 1 129 ? -3.186 0.289 10.923 1.00 92.94 129 PRO A N 1
ATOM 1051 C CA . PRO A 1 129 ? -2.135 0.858 11.764 1.00 92.94 129 PRO A CA 1
ATOM 1052 C C . PRO A 1 129 ? -1.882 0.091 13.064 1.00 92.94 129 PRO A C 1
ATOM 1054 O O . PRO A 1 129 ? -2.819 -0.258 13.784 1.00 92.94 129 PRO A O 1
ATOM 1057 N N . CYS A 1 130 ? -0.609 -0.051 13.448 1.00 93.19 130 CYS A N 1
ATOM 1058 C CA . CYS A 1 130 ? -0.240 -0.614 14.752 1.00 93.19 130 CYS A CA 1
ATOM 1059 C C . CYS A 1 130 ? -0.844 0.162 15.926 1.00 93.19 130 CYS A C 1
ATOM 1061 O O . CYS A 1 130 ? -1.214 -0.441 16.928 1.00 93.19 130 CYS A O 1
ATOM 1063 N N . SER A 1 131 ? -1.006 1.481 15.793 1.00 93.12 131 SER A N 1
ATOM 1064 C CA . SER A 1 131 ? -1.588 2.321 16.846 1.00 93.12 131 SER A CA 1
ATOM 1065 C C . SER A 1 131 ? -3.057 2.026 17.150 1.00 93.12 131 SER A C 1
ATOM 1067 O O . SER A 1 131 ? -3.565 2.407 18.203 1.00 93.12 131 SER A O 1
ATOM 1069 N N . ARG A 1 132 ? -3.735 1.320 16.243 1.00 92.50 132 ARG A N 1
ATOM 1070 C CA . ARG A 1 132 ? -5.116 0.846 16.380 1.00 92.50 132 ARG A CA 1
ATOM 1071 C C . ARG A 1 132 ? -5.181 -0.661 16.659 1.00 92.50 132 ARG A C 1
ATOM 1073 O O . ARG A 1 132 ? -6.254 -1.244 16.610 1.00 92.50 132 ARG A O 1
ATOM 1080 N N . GLY A 1 133 ? -4.035 -1.291 16.938 1.00 90.94 133 GLY A N 1
ATOM 1081 C CA . GLY A 1 133 ? -3.909 -2.725 17.210 1.00 90.94 133 GLY A CA 1
ATOM 1082 C C . GLY A 1 133 ? -3.467 -3.580 16.015 1.00 90.94 133 GLY A C 1
ATOM 1083 O O . GLY A 1 133 ? -3.412 -4.799 16.124 1.00 90.94 133 GLY A O 1
ATOM 1084 N N . GLY A 1 134 ? -3.107 -2.976 14.878 1.00 92.31 134 GLY A N 1
ATOM 1085 C CA . GLY A 1 134 ? -2.609 -3.715 13.716 1.00 92.31 134 GLY A CA 1
ATOM 1086 C C . GLY A 1 134 ? -1.332 -4.512 13.993 1.00 92.31 134 GLY A C 1
ATOM 1087 O O . GLY A 1 134 ? -0.353 -3.993 14.535 1.00 92.31 134 GLY A O 1
ATOM 1088 N N . LEU A 1 135 ? -1.317 -5.776 13.573 1.00 92.25 135 LEU A N 1
ATOM 1089 C CA . LEU A 1 135 ? -0.188 -6.682 13.791 1.00 92.25 135 LEU A CA 1
ATOM 1090 C C . LEU A 1 135 ? 0.856 -6.571 12.678 1.00 92.25 135 LEU A C 1
ATOM 1092 O O . LEU A 1 135 ? 0.560 -6.195 11.545 1.00 92.25 135 LEU A O 1
ATOM 1096 N N . THR A 1 136 ? 2.100 -6.943 12.984 1.00 93.00 136 THR A N 1
ATOM 1097 C CA . THR A 1 136 ? 3.182 -7.001 11.987 1.00 93.00 136 THR A CA 1
ATOM 1098 C C . THR A 1 136 ? 3.273 -8.398 11.380 1.00 93.00 136 THR A C 1
ATOM 1100 O O . THR A 1 136 ? 4.161 -9.180 11.710 1.00 93.00 136 THR A O 1
ATOM 1103 N N . VAL A 1 137 ? 2.329 -8.699 10.492 1.00 91.56 137 VAL A N 1
ATOM 1104 C CA . VAL A 1 137 ? 2.186 -9.984 9.789 1.00 91.56 137 VAL A CA 1
ATOM 1105 C C . VAL A 1 137 ? 2.087 -9.752 8.277 1.00 91.56 137 VAL A C 1
ATOM 1107 O O . VAL A 1 137 ? 1.706 -8.652 7.874 1.00 91.56 137 VAL A O 1
ATOM 1110 N N . PRO A 1 138 ? 2.408 -10.742 7.419 1.00 90.56 138 PRO A N 1
ATOM 1111 C CA . PRO A 1 138 ? 2.396 -10.563 5.964 1.00 90.56 138 PRO A CA 1
ATOM 1112 C C . PRO A 1 138 ? 1.086 -10.006 5.401 1.00 90.56 138 PRO A C 1
ATOM 1114 O O . PRO A 1 138 ? 1.118 -9.144 4.537 1.00 90.56 138 PRO A O 1
ATOM 1117 N N . SER A 1 139 ? -0.054 -10.460 5.917 1.00 90.06 139 SER A N 1
ATOM 1118 C CA . SER A 1 139 ? -1.401 -10.043 5.501 1.00 90.06 139 SER A CA 1
ATOM 1119 C C . SER A 1 139 ? -1.737 -8.585 5.826 1.00 90.06 139 SER A C 1
ATOM 1121 O O . SER A 1 139 ? -2.580 -7.996 5.153 1.00 90.06 139 SER A O 1
ATOM 1123 N N . ASN A 1 140 ? -1.056 -7.989 6.808 1.00 92.50 140 ASN A N 1
ATOM 1124 C CA . ASN A 1 140 ? -1.211 -6.583 7.180 1.00 92.50 140 ASN A CA 1
ATOM 1125 C C . ASN A 1 140 ? -0.039 -5.711 6.701 1.00 92.50 140 ASN A C 1
ATOM 1127 O O . ASN A 1 140 ? -0.024 -4.510 6.949 1.00 92.50 140 ASN A O 1
ATOM 1131 N N . LEU A 1 141 ? 0.968 -6.284 6.045 1.00 92.94 141 LEU A N 1
ATOM 1132 C CA . LEU A 1 141 ? 2.135 -5.556 5.562 1.00 92.94 141 LEU A CA 1
ATOM 1133 C C . LEU A 1 141 ? 2.100 -5.411 4.050 1.00 92.94 141 LEU A C 1
ATOM 1135 O O . LEU A 1 141 ? 1.631 -6.278 3.320 1.00 92.94 141 LEU A O 1
ATOM 1139 N N . ARG A 1 142 ? 2.701 -4.328 3.573 1.00 92.00 142 ARG A N 1
ATOM 1140 C CA . ARG A 1 142 ? 2.956 -4.115 2.152 1.00 92.00 142 ARG A CA 1
ATOM 1141 C C . ARG A 1 142 ? 4.178 -3.249 1.935 1.00 92.00 142 ARG A C 1
ATOM 1143 O O . ARG A 1 142 ? 4.632 -2.535 2.832 1.00 92.00 142 ARG A O 1
ATOM 1150 N N . ILE A 1 143 ? 4.682 -3.309 0.713 1.00 96.81 143 ILE A N 1
ATOM 1151 C CA . ILE A 1 143 ? 5.688 -2.385 0.211 1.00 96.81 143 ILE A CA 1
ATOM 1152 C C . ILE A 1 143 ? 4.957 -1.297 -0.569 1.00 96.81 143 ILE A C 1
ATOM 1154 O O . ILE A 1 143 ? 4.174 -1.597 -1.467 1.00 96.81 143 ILE A O 1
ATOM 1158 N N . VAL A 1 144 ? 5.199 -0.045 -0.202 1.00 95.94 144 VAL A N 1
ATOM 1159 C CA . VAL A 1 144 ? 4.642 1.136 -0.874 1.00 95.94 144 VAL A CA 1
ATOM 1160 C C . VAL A 1 144 ? 5.728 2.174 -1.077 1.00 95.94 144 VAL A C 1
ATOM 1162 O O . VAL A 1 144 ? 6.743 2.168 -0.374 1.00 95.94 144 VAL A O 1
ATOM 1165 N N . GLN A 1 145 ? 5.509 3.099 -2.002 1.00 97.12 145 GLN A N 1
ATOM 1166 C CA . GLN A 1 145 ? 6.385 4.246 -2.192 1.00 97.12 145 GLN A CA 1
ATOM 1167 C C . GLN A 1 145 ? 6.552 5.039 -0.874 1.00 97.12 145 GLN A C 1
ATOM 1169 O O . GLN A 1 145 ? 5.627 5.179 -0.066 1.00 97.12 145 GLN A O 1
ATOM 1174 N N . TRP A 1 146 ? 7.769 5.515 -0.599 1.00 97.25 146 TRP A N 1
ATOM 1175 C CA . TRP A 1 146 ? 8.131 6.021 0.733 1.00 97.25 146 TRP A CA 1
ATOM 1176 C C . TRP A 1 146 ? 7.368 7.289 1.169 1.00 97.25 146 TRP A C 1
ATOM 1178 O O . TRP A 1 146 ? 7.043 7.434 2.352 1.00 97.25 146 TRP A O 1
ATOM 1188 N N . GLN A 1 147 ? 7.058 8.201 0.245 1.00 96.38 147 GLN A N 1
ATOM 1189 C CA . GLN A 1 147 ? 6.225 9.382 0.496 1.00 96.38 147 GLN A CA 1
ATOM 1190 C C . GLN A 1 147 ? 4.769 8.977 0.706 1.00 96.38 147 GLN A C 1
ATOM 1192 O O . GLN A 1 147 ? 4.149 9.498 1.629 1.00 96.38 147 GLN A O 1
ATOM 1197 N N . ALA A 1 148 ? 4.252 7.997 -0.042 1.00 94.88 148 ALA A N 1
ATOM 1198 C CA . ALA A 1 148 ? 2.906 7.464 0.175 1.00 94.88 148 ALA A CA 1
ATOM 1199 C C . ALA A 1 148 ? 2.749 6.938 1.614 1.00 94.88 148 ALA A C 1
ATOM 1201 O O . ALA A 1 148 ? 1.825 7.324 2.335 1.00 94.88 148 ALA A O 1
ATOM 1202 N N . ARG A 1 149 ? 3.731 6.167 2.110 1.00 95.44 149 ARG A N 1
ATOM 1203 C CA . ARG A 1 149 ? 3.796 5.737 3.523 1.00 95.44 149 ARG A CA 1
ATOM 1204 C C . ARG A 1 149 ? 3.859 6.912 4.501 1.00 95.44 149 ARG A C 1
ATOM 1206 O O . ARG A 1 149 ? 3.304 6.850 5.604 1.00 95.44 149 ARG A O 1
ATOM 1213 N N . LYS A 1 150 ? 4.586 7.978 4.158 1.00 95.25 150 LYS A N 1
ATOM 1214 C CA . LYS A 1 150 ? 4.700 9.185 4.994 1.00 95.25 150 LYS A CA 1
ATOM 1215 C C . LYS A 1 150 ? 3.390 9.972 5.043 1.00 95.25 150 LYS A C 1
ATOM 1217 O O . LYS A 1 150 ? 3.096 10.564 6.080 1.00 95.25 150 LYS A O 1
ATOM 1222 N N . ASN A 1 151 ? 2.620 9.968 3.964 1.00 94.44 151 ASN A N 1
ATOM 1223 C CA . ASN A 1 151 ? 1.342 10.660 3.874 1.00 94.44 151 ASN A CA 1
ATOM 1224 C C . ASN A 1 151 ? 0.228 9.878 4.577 1.00 94.44 151 ASN A C 1
ATOM 1226 O O . ASN A 1 151 ? -0.537 10.465 5.350 1.00 94.44 151 ASN A O 1
ATOM 1230 N N . LYS A 1 152 ? 0.200 8.549 4.403 1.00 92.62 152 LYS A N 1
ATOM 1231 C CA . LYS A 1 152 ? -0.734 7.661 5.105 1.00 92.62 152 LYS A CA 1
ATOM 1232 C C . LYS A 1 152 ? -0.515 7.668 6.618 1.00 92.62 152 LYS A C 1
ATOM 1234 O O . LYS A 1 152 ? -1.475 7.832 7.369 1.00 92.62 152 LYS A O 1
ATOM 1239 N N . LYS A 1 153 ? 0.737 7.539 7.078 1.00 92.50 153 LYS A N 1
ATOM 1240 C CA . LYS A 1 153 ? 1.075 7.388 8.509 1.00 92.50 153 LYS A CA 1
ATOM 1241 C C . LYS A 1 153 ? 0.232 6.269 9.147 1.00 92.50 153 LYS A C 1
ATOM 1243 O O . LYS A 1 153 ? 0.095 5.195 8.574 1.00 92.50 153 LYS A O 1
ATOM 1248 N N . ASP A 1 154 ? -0.370 6.563 10.295 1.00 91.00 154 ASP A N 1
ATOM 1249 C CA . ASP A 1 154 ? -1.231 5.665 11.058 1.00 91.00 154 ASP A CA 1
ATOM 1250 C C . ASP A 1 154 ? -2.725 5.921 10.791 1.00 91.00 154 ASP A C 1
ATOM 1252 O O . ASP A 1 154 ? -3.578 5.666 11.642 1.00 91.00 154 ASP A O 1
ATOM 1256 N N . LYS A 1 155 ? -3.057 6.478 9.620 1.00 90.25 155 LYS A N 1
ATOM 1257 C CA . LYS A 1 155 ? -4.443 6.598 9.162 1.00 90.25 155 LYS A CA 1
ATOM 1258 C C . LYS A 1 155 ? -4.892 5.292 8.515 1.00 90.25 155 LYS A C 1
ATOM 1260 O O . LYS A 1 155 ? -4.089 4.574 7.909 1.00 90.25 155 LYS A O 1
ATOM 1265 N N . LEU A 1 156 ? -6.192 5.031 8.610 1.00 88.06 156 LEU A N 1
ATOM 1266 C CA . LEU A 1 156 ? -6.856 4.032 7.782 1.00 88.06 156 LEU A CA 1
ATOM 1267 C C . LEU A 1 156 ? -6.815 4.498 6.327 1.00 88.06 156 LEU A C 1
ATOM 1269 O O . LEU A 1 156 ? -6.944 5.689 6.045 1.00 88.06 156 LEU A O 1
ATOM 1273 N N . GLU A 1 157 ? -6.591 3.569 5.407 1.00 83.12 157 GLU A N 1
ATOM 1274 C CA . GLU A 1 157 ? -6.352 3.890 3.998 1.00 83.12 157 GLU A CA 1
ATOM 1275 C C . GLU A 1 157 ? -7.516 4.652 3.355 1.00 83.12 157 GLU A C 1
ATOM 1277 O O . GLU A 1 157 ? -7.292 5.635 2.657 1.00 83.12 157 GLU A O 1
ATOM 1282 N N . PHE A 1 158 ? -8.752 4.270 3.679 1.00 78.69 158 PHE A N 1
ATOM 1283 C CA . PHE A 1 158 ? -9.975 4.934 3.224 1.00 78.69 158 PHE A CA 1
ATOM 1284 C C . PHE A 1 158 ? -10.173 6.351 3.810 1.00 78.69 158 PHE A C 1
ATOM 1286 O O . PHE A 1 158 ? -11.196 6.985 3.595 1.00 78.69 158 PHE A O 1
ATOM 1293 N N . LEU A 1 159 ? -9.232 6.873 4.597 1.00 82.06 159 LEU A N 1
ATOM 1294 C CA . LEU A 1 159 ? -9.234 8.267 5.065 1.00 82.06 159 LEU A CA 1
ATOM 1295 C C . LEU A 1 159 ? -8.175 9.112 4.360 1.00 82.06 159 LEU A C 1
ATOM 1297 O O . LEU A 1 159 ? -8.055 10.311 4.625 1.00 82.06 159 LEU A O 1
ATOM 1301 N N . VAL A 1 160 ? -7.361 8.491 3.510 1.00 84.69 160 VAL A N 1
ATOM 1302 C CA . VAL A 1 160 ? -6.264 9.147 2.814 1.00 84.69 160 VAL A CA 1
ATOM 1303 C C . VAL A 1 160 ? -6.692 9.389 1.372 1.00 84.69 160 VAL A C 1
ATOM 1305 O O . VAL A 1 160 ? -7.068 8.444 0.675 1.00 84.69 160 VAL A O 1
ATOM 1308 N N . PRO A 1 161 ? -6.655 10.642 0.899 1.00 80.62 161 PRO A N 1
ATOM 1309 C CA . PRO A 1 161 ? -6.902 10.920 -0.500 1.00 80.62 161 PRO A CA 1
ATOM 1310 C C . PRO A 1 161 ? -5.899 10.204 -1.398 1.00 80.62 161 PRO A C 1
ATOM 1312 O O . PRO A 1 161 ? -4.728 10.042 -1.066 1.00 80.62 161 PRO A O 1
ATOM 1315 N N . TRP A 1 162 ? -6.343 9.809 -2.580 1.00 76.81 162 TRP A N 1
ATOM 1316 C CA . TRP A 1 162 ? -5.526 8.996 -3.476 1.00 76.81 162 TRP A CA 1
ATOM 1317 C C . TRP A 1 162 ? -4.292 9.717 -4.017 1.00 76.81 162 TRP A C 1
ATOM 1319 O O . TRP A 1 162 ? -3.248 9.095 -4.193 1.00 76.81 162 TRP A O 1
ATOM 1329 N N . TRP A 1 163 ? -4.381 11.033 -4.229 1.00 80.94 163 TRP A N 1
ATOM 1330 C CA . TRP A 1 163 ? -3.249 11.842 -4.685 1.00 80.94 163 TRP A CA 1
ATOM 1331 C C . TRP A 1 163 ? -2.128 11.903 -3.644 1.00 80.94 163 TRP A C 1
ATOM 1333 O O . TRP A 1 163 ? -0.976 12.112 -4.001 1.00 80.94 163 TRP A O 1
ATOM 1343 N N . ASP A 1 164 ? -2.441 11.660 -2.368 1.00 88.94 164 ASP A N 1
ATOM 1344 C CA . ASP A 1 164 ? -1.442 11.544 -1.307 1.00 88.94 164 ASP A CA 1
ATOM 1345 C C . ASP A 1 164 ? -0.764 10.159 -1.300 1.00 88.94 164 ASP A C 1
ATOM 1347 O O . ASP A 1 164 ? 0.274 9.984 -0.658 1.00 88.94 164 ASP A O 1
ATOM 1351 N N . LEU A 1 165 ? -1.327 9.174 -2.007 1.00 89.75 165 LEU A N 1
ATOM 1352 C CA . LEU A 1 165 ? -0.834 7.797 -2.093 1.00 89.75 165 LEU A CA 1
ATOM 1353 C C . LEU A 1 165 ? -0.115 7.510 -3.423 1.00 89.75 165 LEU A C 1
ATOM 1355 O O . LEU A 1 165 ? 0.790 6.677 -3.458 1.00 89.75 165 LEU A O 1
ATOM 1359 N N . GLN A 1 166 ? -0.444 8.230 -4.498 1.00 89.06 166 GLN A N 1
ATOM 1360 C CA . GLN A 1 166 ? 0.222 8.137 -5.802 1.00 89.06 166 GLN A CA 1
ATOM 1361 C C . GLN A 1 166 ? 1.169 9.326 -6.037 1.00 89.06 166 GLN A C 1
ATOM 1363 O O . GLN A 1 166 ? 0.893 10.231 -6.820 1.00 89.06 166 GLN A O 1
ATOM 1368 N N . VAL A 1 167 ? 2.284 9.336 -5.310 1.00 90.25 167 VAL A N 1
ATOM 1369 C CA . VAL A 1 167 ? 3.228 10.470 -5.236 1.00 90.25 167 VAL A CA 1
ATOM 1370 C C . VAL A 1 167 ? 4.603 10.182 -5.852 1.00 90.25 167 VAL A C 1
ATOM 1372 O O . VAL A 1 167 ? 5.441 11.079 -5.925 1.00 90.25 167 VAL A O 1
ATOM 1375 N N . GLY A 1 168 ? 4.854 8.939 -6.275 1.00 90.31 168 GLY A N 1
ATOM 1376 C CA . GLY A 1 168 ? 6.077 8.543 -6.973 1.00 90.31 168 GLY A CA 1
ATOM 1377 C C . GLY A 1 168 ? 5.977 8.706 -8.489 1.00 90.31 168 GLY A C 1
ATOM 1378 O O . GLY A 1 168 ? 5.190 9.495 -9.009 1.00 90.31 168 GLY A O 1
ATOM 1379 N N . ILE A 1 169 ? 6.772 7.921 -9.218 1.00 93.38 169 ILE A N 1
ATOM 1380 C CA . ILE A 1 169 ? 6.638 7.818 -10.676 1.00 93.38 169 ILE A CA 1
ATOM 1381 C C . ILE A 1 169 ? 5.486 6.865 -11.000 1.00 93.38 169 ILE A C 1
ATOM 1383 O O . ILE A 1 169 ? 5.520 5.697 -10.613 1.00 93.38 169 ILE A O 1
ATOM 1387 N N . SER A 1 170 ? 4.482 7.337 -11.737 1.00 91.06 170 SER A N 1
ATOM 1388 C CA . SER A 1 170 ? 3.426 6.468 -12.270 1.00 91.06 170 SER A CA 1
ATOM 1389 C C . SER A 1 170 ? 3.954 5.551 -13.377 1.00 91.06 170 SER A C 1
ATOM 1391 O O . SER A 1 170 ? 4.922 5.878 -14.064 1.00 91.06 170 SER A O 1
ATOM 1393 N N . VAL A 1 171 ? 3.272 4.430 -13.621 1.00 89.44 171 VAL A N 1
ATOM 1394 C CA . VAL A 1 171 ? 3.610 3.504 -14.720 1.00 89.44 171 VAL A CA 1
ATOM 1395 C C . VAL A 1 171 ? 3.730 4.229 -16.066 1.00 89.44 171 VAL A C 1
ATOM 1397 O O . VAL A 1 171 ? 4.709 4.036 -16.781 1.00 89.44 171 VAL A O 1
ATOM 1400 N N . ASN A 1 172 ? 2.783 5.113 -16.390 1.00 88.56 172 ASN A N 1
ATOM 1401 C CA . ASN A 1 172 ? 2.790 5.840 -17.662 1.00 88.56 172 ASN A CA 1
ATOM 1402 C C . ASN A 1 172 ? 3.992 6.783 -17.780 1.00 88.56 172 ASN A C 1
ATOM 1404 O O . ASN A 1 172 ? 4.655 6.801 -18.816 1.00 88.56 172 ASN A O 1
ATOM 1408 N N . GLN A 1 173 ? 4.303 7.539 -16.723 1.00 90.50 173 GLN A N 1
ATOM 1409 C CA . GLN A 1 173 ? 5.492 8.397 -16.698 1.00 90.50 173 GLN A CA 1
ATOM 1410 C C . GLN A 1 173 ? 6.768 7.570 -16.843 1.00 90.50 173 GLN A C 1
ATOM 1412 O O . 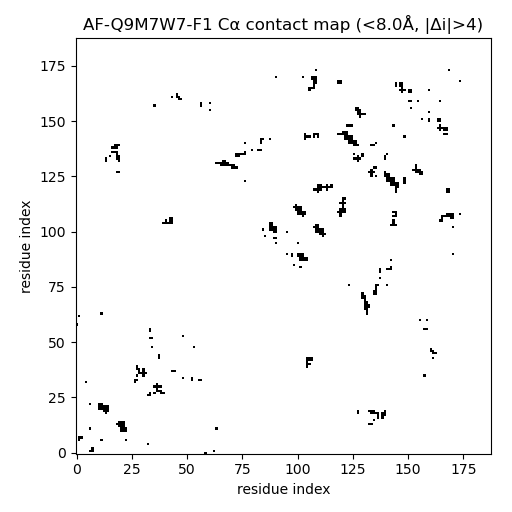GLN A 1 173 ? 7.628 7.921 -17.646 1.00 90.50 173 GLN A O 1
ATOM 1417 N N . PHE A 1 174 ? 6.866 6.453 -16.118 1.00 91.56 174 PHE A N 1
ATOM 1418 C CA . PHE A 1 174 ? 8.009 5.551 -16.183 1.00 91.56 174 PHE A CA 1
ATOM 1419 C C . PHE A 1 174 ? 8.235 5.053 -17.614 1.00 91.56 174 PHE A C 1
ATOM 1421 O O . PHE A 1 174 ? 9.300 5.276 -18.183 1.00 91.56 174 PHE A O 1
ATOM 1428 N N . LEU A 1 175 ? 7.214 4.467 -18.241 1.00 89.25 175 LEU A N 1
ATOM 1429 C CA . LEU A 1 175 ? 7.310 3.964 -19.613 1.00 89.25 175 LEU A CA 1
ATOM 1430 C C . LEU A 1 175 ? 7.625 5.077 -20.620 1.00 89.25 175 LEU A C 1
ATOM 1432 O O . LEU A 1 175 ? 8.415 4.859 -21.534 1.00 89.25 175 LEU A O 1
ATOM 1436 N N . SER A 1 176 ? 7.072 6.277 -20.429 1.00 87.62 176 SER A N 1
ATOM 1437 C CA . SER A 1 176 ? 7.325 7.423 -21.312 1.00 87.62 176 SER A CA 1
ATOM 1438 C C . SER A 1 176 ? 8.784 7.885 -21.252 1.00 87.62 176 SER A C 1
ATOM 1440 O O . SER A 1 176 ? 9.372 8.182 -22.289 1.00 87.62 176 SER A O 1
ATOM 1442 N N . ILE A 1 177 ? 9.398 7.893 -20.063 1.00 86.94 177 ILE A N 1
ATOM 1443 C CA . ILE A 1 177 ? 10.816 8.245 -19.876 1.00 86.94 177 ILE A CA 1
ATOM 1444 C C . ILE A 1 177 ? 11.726 7.254 -20.618 1.00 86.94 177 ILE A C 1
ATOM 1446 O O . ILE A 1 177 ? 12.663 7.667 -21.306 1.00 86.94 177 ILE A O 1
ATOM 1450 N N . PHE A 1 178 ? 11.446 5.951 -20.517 1.00 83.12 178 PHE A N 1
ATOM 1451 C CA . PHE A 1 178 ? 12.240 4.914 -21.190 1.00 83.12 178 PHE A CA 1
ATOM 1452 C C . PHE A 1 178 ? 11.982 4.840 -22.701 1.00 83.12 178 PHE A C 1
ATOM 1454 O O . PHE A 1 178 ? 12.908 4.598 -23.473 1.00 83.12 178 PHE A O 1
ATOM 1461 N N . ALA A 1 179 ? 10.756 5.120 -23.146 1.00 80.31 179 ALA A N 1
ATOM 1462 C CA . ALA A 1 179 ? 10.448 5.242 -24.566 1.00 80.31 179 ALA A CA 1
ATOM 1463 C C . ALA A 1 179 ? 11.174 6.446 -25.189 1.00 80.31 179 ALA A C 1
ATOM 1465 O O . ALA A 1 179 ? 11.834 6.292 -26.213 1.00 80.31 179 ALA A O 1
ATOM 1466 N N . ALA A 1 180 ? 11.143 7.613 -24.536 1.00 67.06 180 ALA A N 1
ATOM 1467 C CA . ALA A 1 180 ? 11.804 8.827 -25.021 1.00 67.06 180 ALA A CA 1
ATOM 1468 C C . ALA A 1 180 ? 13.338 8.704 -25.056 1.00 67.06 180 ALA A C 1
ATOM 1470 O O . ALA A 1 180 ? 13.981 9.154 -26.005 1.00 67.06 180 ALA A O 1
ATOM 1471 N N . SER A 1 181 ? 13.941 8.048 -24.061 1.00 57.66 181 SER A N 1
ATOM 1472 C CA . SER A 1 181 ? 15.396 7.827 -24.023 1.00 57.66 181 SER A CA 1
ATOM 1473 C C . SER A 1 181 ? 15.889 6.810 -25.059 1.00 57.66 181 SER A C 1
ATOM 1475 O O . SER A 1 181 ? 17.050 6.876 -25.464 1.00 57.66 181 SER A O 1
ATOM 1477 N N . SER A 1 182 ? 15.015 5.931 -25.561 1.00 54.25 182 SER A N 1
ATOM 1478 C CA . SER A 1 182 ? 15.343 5.039 -26.682 1.00 54.25 182 SER A CA 1
ATOM 1479 C C . SER A 1 182 ? 15.481 5.762 -28.033 1.00 54.25 182 SER A C 1
ATOM 1481 O O . SER A 1 182 ? 16.099 5.212 -28.947 1.00 54.25 182 SER A O 1
ATOM 1483 N N . SER A 1 183 ? 14.975 6.998 -28.138 1.00 49.50 183 SER A N 1
ATOM 1484 C CA . SER A 1 183 ? 15.022 7.831 -29.349 1.00 49.50 183 SER A CA 1
ATOM 1485 C C . SER A 1 183 ? 16.243 8.762 -29.444 1.00 49.50 183 SER A C 1
ATOM 1487 O O . SER A 1 183 ? 16.703 8.982 -30.557 1.00 49.50 183 SER A O 1
ATOM 1489 N N . ASP A 1 184 ? 16.819 9.247 -28.331 1.00 50.38 184 ASP A N 1
ATOM 1490 C CA . ASP A 1 184 ? 17.757 10.397 -28.377 1.00 50.38 184 ASP A CA 1
ATOM 1491 C C . ASP A 1 184 ? 19.143 10.223 -27.713 1.00 50.38 184 ASP A C 1
ATOM 1493 O O . ASP A 1 184 ? 19.965 11.135 -27.778 1.00 50.38 184 ASP A O 1
ATOM 1497 N N . PHE A 1 185 ? 19.480 9.069 -27.121 1.00 45.97 185 PHE A N 1
ATOM 1498 C CA . PHE A 1 185 ? 20.793 8.874 -26.459 1.00 45.97 185 PHE A CA 1
ATOM 1499 C C . PHE A 1 185 ? 21.771 7.924 -27.169 1.00 45.97 185 PHE A C 1
ATOM 1501 O O . PHE A 1 185 ? 22.850 7.660 -26.647 1.00 45.97 185 PHE A O 1
ATOM 1508 N N . ARG A 1 186 ? 21.457 7.427 -28.374 1.00 45.50 186 ARG A N 1
ATOM 1509 C CA . ARG A 1 186 ? 22.388 6.566 -29.141 1.00 45.50 186 ARG A CA 1
ATOM 1510 C C . ARG A 1 186 ? 23.446 7.322 -29.959 1.00 45.50 186 ARG A C 1
ATOM 1512 O O . ARG A 1 186 ? 24.263 6.677 -30.603 1.00 45.50 186 ARG A O 1
ATOM 1519 N N . TYR A 1 187 ? 23.461 8.654 -29.913 1.00 43.31 187 TYR A N 1
ATOM 1520 C CA . TYR A 1 187 ? 24.469 9.478 -30.586 1.00 43.31 187 TYR A CA 1
ATOM 1521 C C . TYR A 1 187 ? 24.879 10.679 -29.730 1.00 43.31 187 TYR A C 1
ATOM 1523 O O . TYR A 1 187 ? 24.513 11.809 -30.049 1.00 43.31 187 TYR A O 1
ATOM 1531 N N . ARG A 1 188 ? 25.639 10.453 -28.655 1.00 41.41 188 ARG A N 1
ATOM 1532 C CA . ARG A 1 188 ? 26.581 11.439 -28.104 1.00 41.41 188 ARG A CA 1
ATOM 1533 C C . ARG A 1 188 ? 27.800 10.736 -27.537 1.00 41.41 188 ARG A C 1
ATOM 1535 O O . ARG A 1 188 ? 27.596 9.744 -26.807 1.00 41.41 188 ARG A O 1
#

Sequence (188 aa):
MMGDYGITEEDLVIEEAQGYPRAYTKICRDFDAFPYKNGPPFTFMPYILQQNESLRCREVDQMFPVIDPKARPTTKPKIFLSLLWKQLNHLGNAGFDPAVIRIDPYGNVVYFHADSASPLAWSFDHWFPCSRGGLTVPSNLRIVQWQARKNKKDKLEFLVPWWDLQVGISVNQFLSIFAASSSDFRYR

Foldseek 3Di:
DQVVLPHDPQQQDQDPQQLGGNVLVSQQDVLPQAPNNQGLHCEDDADDDDPVRLVSVVVVQVSQDQQAPPFDAPDDLVVCVVVQLVPFAALPPLPDDSVAWGAFSLQAIAGPPDDCPALRHWDKAFQAAVRSRGHSDSNRIHIAGPQLCVQCPNHHPSVGGSCSRHPGQGSVNVSVVVVVCVPPVPPD